Protein AF-A0A661AB98-F1 (afdb_monomer)

Solvent-accessible surface area (backbone atoms only — not comparable to full-atom values): 14930 Å² total; per-residue (Å²): 143,83,85,88,82,90,80,81,82,78,82,75,79,76,77,66,75,76,75,83,68,83,74,62,51,76,57,75,72,41,73,54,75,84,74,77,91,69,72,97,67,87,84,57,37,38,77,47,66,37,88,94,43,75,90,41,72,48,74,48,68,51,88,51,61,38,90,90,78,72,46,72,66,83,81,84,53,66,94,76,58,84,49,72,56,99,58,27,31,48,46,72,76,86,78,64,77,71,78,88,48,63,61,41,33,39,40,35,40,38,36,54,25,19,39,84,37,55,88,47,45,67,59,51,37,53,49,53,53,53,55,55,47,55,48,77,79,68,74,58,47,57,29,44,27,35,35,34,28,28,74,44,68,74,50,74,47,62,67,38,74,47,48,78,42,81,86,20,66,51,35,46,52,52,71,65,64,63,48,48,65,57,76,63,78,46,28,35,64,63,57,44,54,51,45,51,72,72,70,42,79,76,60,87,34,32,47,80,44,79,46,80,46,72,96,54,54,73,50,69,99,81,73,95,74,89,78,92,77,91,84,77,86,90,128

Radius of gyration: 26.7 Å; Cα contacts (8 Å, |Δi|>4): 339; chains: 1; bounding box: 56×56×102 Å

Nearest PDB structures (foldseek):
  2vc2-assembly1_B  TM=8.715E-01  e=2.034E-04  Homo sapiens
  1tye-assembly2_D  TM=8.783E-01  e=2.938E-04  Homo sapiens
  2vdm-assembly1_B  TM=8.723E-01  e=3.991E-04  Homo sapiens
  3fcu-assembly2_D  TM=8.690E-01  e=4.796E-04  Homo sapiens
  8xfg-assembly1_B  TM=8.709E-01  e=7.830E-04  Homo sapiens

Mean predicted aligned error: 11.2 Å

Foldseek 3Di:
DDDDDDDDDDPPPPPPPPPCPPDFDFFPQDFDDDDDPDDPDDWFFDWDADPVDRVDIDTGTDFDADPVPRDTDDDDDPVNDFDDDPRGTGTDDDDDAPPPHAAAAEEEEEEEQAQVCQVPLVVVLVVVLVVLQVVVVRPHNYWYKYWYFAQATADIDATDPQRNDCPGPNVLVSVQRHHYHHDDQAGASVRRVVCCVPPHPDDHRHHYYYHYDDPGHHDDPPDDDDDDDHPDDDD

Sequence (235 aa):
MKRLFILLPLFVFLFGCPSLVDEIPPDPGTYSPPHLTDPDLTLSGSIEGEESNPEIIHVVLNAIINPETGEPITDLTDDNLIVVEDSLVQGFVLKKVGEEATAKTDIVFIIDATGSMGEEIEKVKESVLAFAGSFSEEGLDVKLGAVTFGDSVREYIDFTDDFLDTAGEFYTFISGICAIGGGAWAENDLDPIYHAWKHFSWRDGAQRIFILITDAPVDQVDDDNYEYEHVCPFT

pLDDT: mean 80.66, std 19.08, range [28.84, 98.56]

Secondary structure (DSSP, 8-state):
----------------------PPPPP--PBPSSPPSS-S----EEEEEETTEEEEEEEEEPP-B-TTT-PBP----GGG--EEETTEEEP-----TTTS---EEEEEEEEE-SSGGGGTHHHHHHHHHHHHHHGGGTT-EEEEEEEEESSSEEEEEEEES--SSTTSHHHHHHHT------SSSSB--HHHHHHHHHHS-PPTTPEEEEEEE-SSPBPPTT-------------

Structure (mmCIF, N/CA/C/O backbone):
data_AF-A0A661AB98-F1
#
_entry.id   AF-A0A661AB98-F1
#
loop_
_atom_site.group_PDB
_atom_site.id
_atom_site.type_symbol
_atom_site.label_atom_id
_atom_site.label_alt_id
_atom_site.label_comp_id
_atom_site.label_asym_id
_atom_site.label_entity_id
_atom_site.label_seq_id
_atom_site.pdbx_PDB_ins_code
_atom_site.Cartn_x
_atom_site.Cartn_y
_atom_site.Cartn_z
_atom_site.occupancy
_atom_site.B_iso_or_equiv
_atom_site.auth_seq_id
_atom_site.auth_comp_id
_atom_site.auth_asym_id
_atom_site.auth_atom_id
_atom_site.pdbx_PDB_model_num
ATOM 1 N N . MET A 1 1 ? 6.084 31.517 76.645 1.00 41.25 1 MET A N 1
ATOM 2 C CA . MET A 1 1 ? 5.468 32.435 75.662 1.00 41.25 1 MET A CA 1
ATOM 3 C C . MET A 1 1 ? 5.779 31.918 74.264 1.00 41.25 1 MET A C 1
ATOM 5 O O . MET A 1 1 ? 6.920 32.019 73.840 1.00 41.25 1 MET A O 1
ATOM 9 N N . LYS A 1 2 ? 4.814 31.288 73.587 1.00 29.41 2 LYS A N 1
ATOM 10 C CA . LYS A 1 2 ? 4.946 30.842 72.191 1.00 29.41 2 LYS A CA 1
ATOM 11 C C . LYS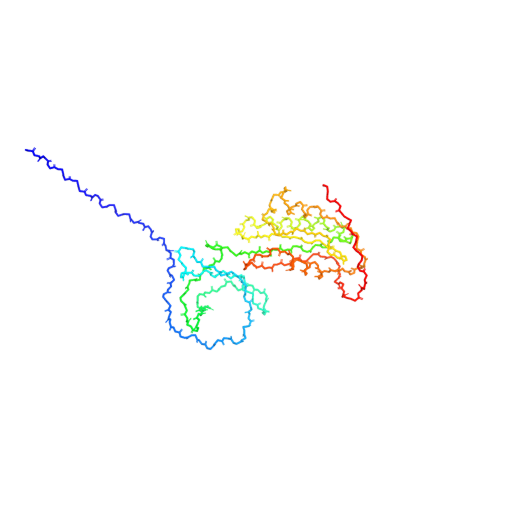 A 1 2 ? 3.886 31.585 71.382 1.00 29.41 2 LYS A C 1
ATOM 13 O O . LYS A 1 2 ? 2.721 31.574 71.770 1.00 29.41 2 LYS A O 1
ATOM 18 N N . ARG A 1 3 ? 4.318 32.321 70.356 1.00 34.50 3 ARG A N 1
ATOM 19 C CA . ARG A 1 3 ? 3.447 33.130 69.500 1.00 34.50 3 ARG A CA 1
ATOM 20 C C . ARG A 1 3 ? 2.888 32.272 68.367 1.00 34.50 3 ARG A C 1
ATOM 22 O O . ARG A 1 3 ? 3.604 31.488 67.757 1.00 34.50 3 ARG A O 1
ATOM 29 N N . LEU A 1 4 ? 1.591 32.457 68.182 1.00 28.84 4 LEU A N 1
ATOM 30 C CA . LEU A 1 4 ? 0.679 31.883 67.207 1.00 28.84 4 LEU A CA 1
ATOM 31 C C . LEU A 1 4 ? 1.035 32.340 65.781 1.00 28.84 4 LEU A C 1
ATOM 33 O O . LEU A 1 4 ? 1.258 33.531 65.571 1.00 28.84 4 LEU A O 1
ATOM 37 N N . PHE A 1 5 ? 1.029 31.416 64.819 1.00 30.16 5 PHE A N 1
ATOM 38 C CA . PHE A 1 5 ? 0.986 31.710 63.384 1.00 30.16 5 PHE A CA 1
ATOM 39 C C . PHE A 1 5 ? -0.250 31.018 62.807 1.00 30.16 5 PHE A C 1
ATOM 41 O O . PHE A 1 5 ? -0.356 29.795 62.858 1.00 30.16 5 PHE A O 1
ATOM 48 N N . ILE A 1 6 ? -1.196 31.813 62.310 1.00 35.56 6 ILE A N 1
ATOM 49 C CA . ILE A 1 6 ? -2.333 31.348 61.515 1.00 35.56 6 ILE A CA 1
ATOM 50 C C . ILE A 1 6 ? -1.992 31.682 60.067 1.00 35.56 6 ILE A C 1
ATOM 52 O O . ILE A 1 6 ? -1.810 32.851 59.731 1.00 35.56 6 ILE A O 1
ATOM 56 N N . LEU A 1 7 ? -1.892 30.653 59.231 1.00 31.83 7 LEU A N 1
ATOM 57 C CA . LEU A 1 7 ? -1.805 30.767 57.781 1.00 31.83 7 LEU A CA 1
ATOM 58 C C . LEU A 1 7 ? -3.036 30.060 57.215 1.00 31.83 7 LEU A C 1
ATOM 60 O O . LEU A 1 7 ? -3.203 28.852 57.361 1.00 31.83 7 LEU A O 1
ATOM 64 N N . LEU A 1 8 ? -3.935 30.870 56.666 1.00 31.95 8 LEU A N 1
ATOM 65 C CA . LEU A 1 8 ? -5.156 30.463 55.984 1.00 31.95 8 LEU A CA 1
ATOM 66 C C . LEU A 1 8 ? -4.758 29.791 54.656 1.00 31.95 8 LEU A C 1
ATOM 68 O O . LEU A 1 8 ? -4.031 30.428 53.889 1.00 31.95 8 LEU A O 1
ATOM 72 N N . PRO A 1 9 ? -5.183 28.554 54.343 1.00 39.53 9 PRO A N 1
ATOM 73 C CA . PRO A 1 9 ? -4.915 28.001 53.029 1.00 39.53 9 PRO A CA 1
ATOM 74 C C . PRO A 1 9 ? -5.818 28.704 52.014 1.00 39.53 9 PRO A C 1
ATOM 76 O O . PRO A 1 9 ? -7.046 28.662 52.090 1.00 39.53 9 PRO A O 1
ATOM 79 N N . LEU A 1 10 ? -5.160 29.391 51.085 1.00 36.84 10 LEU A N 1
ATOM 80 C CA . LEU A 1 10 ? -5.713 29.907 49.847 1.00 36.84 10 LEU A CA 1
ATOM 81 C C . LEU A 1 10 ? -6.287 28.716 49.064 1.00 36.84 10 LEU A C 1
ATOM 83 O O . LEU A 1 10 ? -5.540 27.851 48.610 1.00 36.84 10 LEU A O 1
ATOM 87 N N . PHE A 1 11 ? -7.612 28.646 48.953 1.00 39.25 11 PHE A N 1
ATOM 88 C CA . PHE A 1 11 ? -8.301 27.638 48.153 1.00 39.25 11 PHE A CA 1
ATOM 89 C C . PHE A 1 11 ? -8.087 27.988 46.675 1.00 39.25 11 PHE A C 1
ATOM 91 O O . PHE A 1 11 ? -8.826 28.776 46.088 1.00 39.25 11 PHE A O 1
ATOM 98 N N . VAL A 1 12 ? -7.013 27.464 46.088 1.00 41.31 12 VAL A N 1
ATOM 99 C CA . VAL A 1 12 ? -6.821 27.480 44.638 1.00 41.31 12 VAL A CA 1
ATOM 100 C C . VAL A 1 12 ? -7.769 26.425 44.078 1.00 41.31 12 VAL A C 1
ATOM 102 O O . VAL A 1 12 ? -7.467 25.236 44.100 1.00 41.31 12 VAL A O 1
ATOM 105 N N . PHE A 1 13 ? -8.942 26.853 43.608 1.00 40.94 13 PHE A N 1
ATOM 106 C CA . PHE A 1 13 ? -9.720 26.056 42.665 1.00 40.94 13 PHE A CA 1
ATOM 107 C C . PHE A 1 13 ? -8.909 25.987 41.368 1.00 40.94 13 PHE A C 1
ATOM 109 O O . PHE A 1 13 ? -9.007 26.860 40.508 1.00 40.94 13 PHE A O 1
ATOM 116 N N . LEU A 1 14 ? -8.067 24.961 41.252 1.00 39.59 14 LEU A N 1
ATOM 117 C CA . LEU A 1 14 ? -7.646 24.454 39.955 1.00 39.59 14 LEU A CA 1
ATOM 118 C C . LEU A 1 14 ? -8.914 23.902 39.299 1.00 39.59 14 LEU A C 1
ATOM 120 O O . LEU A 1 14 ? -9.268 22.743 39.492 1.00 39.59 14 LEU A O 1
ATOM 124 N N . PHE A 1 15 ? -9.627 24.750 38.558 1.00 42.66 15 PHE A N 1
ATOM 125 C CA . PHE A 1 15 ? -10.469 24.272 37.471 1.00 42.66 15 PHE A CA 1
ATOM 126 C C . PHE A 1 15 ? -9.514 23.686 36.433 1.00 42.66 15 PHE A C 1
ATOM 128 O O . PHE A 1 15 ? -9.096 24.361 35.494 1.00 42.66 15 PHE A O 1
ATOM 135 N N . GLY A 1 16 ? -9.104 22.437 36.661 1.00 38.38 16 GLY A N 1
ATOM 136 C CA . GLY A 1 16 ? -8.715 21.582 35.559 1.00 38.38 16 GLY A CA 1
ATOM 137 C C . GLY A 1 16 ? -9.901 21.582 34.612 1.00 38.38 16 GLY A C 1
ATOM 138 O O . GLY A 1 16 ? -11.016 21.257 35.019 1.00 38.38 16 GLY A O 1
ATOM 139 N N . CYS A 1 17 ? -9.681 22.044 33.386 1.00 40.69 17 CYS A N 1
ATOM 140 C CA . CYS A 1 17 ? -10.565 21.700 32.291 1.00 40.69 17 CYS A CA 1
ATOM 141 C C . CYS A 1 17 ? -10.677 20.169 32.341 1.00 40.69 17 CYS A C 1
ATOM 143 O O . CYS A 1 17 ? -9.623 19.527 32.282 1.00 40.69 17 CYS A O 1
ATOM 145 N N . PRO A 1 18 ? -11.859 19.564 32.552 1.00 40.44 18 PRO A N 1
ATOM 146 C CA . PRO A 1 18 ? -11.971 18.148 32.288 1.00 40.44 18 PRO A CA 1
ATOM 147 C C . PRO A 1 18 ? -11.670 18.025 30.798 1.00 40.44 18 PRO A C 1
ATOM 149 O O . PRO A 1 18 ? -12.424 18.520 29.962 1.00 40.44 18 PRO A O 1
ATOM 152 N N . SER A 1 19 ? -10.511 17.459 30.467 1.00 40.97 19 SER A N 1
ATOM 153 C CA . SER A 1 19 ? -10.362 16.801 29.182 1.00 40.97 19 SER A CA 1
ATOM 154 C C . SER A 1 19 ? -11.576 15.888 29.078 1.00 40.97 19 SER A C 1
ATOM 156 O O . SER A 1 19 ? -11.744 15.015 29.931 1.00 40.97 19 SER A O 1
ATOM 158 N N . LEU A 1 20 ? -12.470 16.181 28.134 1.00 41.97 20 LEU A N 1
ATOM 159 C CA . LEU A 1 20 ? -13.540 15.279 27.737 1.00 41.97 20 LEU A CA 1
ATOM 160 C C . LEU A 1 20 ? -12.841 14.044 27.174 1.00 41.97 20 LEU A C 1
ATOM 162 O O . LEU A 1 20 ? -12.549 13.968 25.990 1.00 41.97 20 LEU A O 1
ATOM 166 N N . VAL A 1 21 ? -12.444 13.140 28.062 1.00 54.44 21 VAL A N 1
ATOM 167 C CA . VAL A 1 21 ? -12.227 11.757 27.684 1.00 54.44 21 VAL A CA 1
ATOM 168 C C . VAL A 1 21 ? -13.644 11.251 27.500 1.00 54.44 21 VAL A C 1
ATOM 170 O O . VAL A 1 21 ? -14.398 11.233 28.474 1.00 54.44 21 VAL A O 1
ATOM 173 N N . ASP A 1 22 ? -14.042 10.975 26.261 1.00 68.50 22 ASP A N 1
ATOM 174 C CA . ASP A 1 22 ? -15.318 10.313 26.013 1.00 68.50 22 ASP A CA 1
ATOM 175 C C . ASP A 1 22 ? -15.304 8.994 26.789 1.00 68.50 22 ASP A C 1
ATOM 177 O O . ASP A 1 22 ? -14.569 8.065 26.453 1.00 68.50 22 ASP A O 1
ATOM 181 N N . GLU A 1 23 ? -16.043 8.950 27.899 1.00 82.88 23 GLU A N 1
ATOM 182 C CA . GLU A 1 23 ? -16.205 7.727 28.673 1.00 82.88 23 GLU A CA 1
ATOM 183 C C . GLU A 1 23 ? -17.019 6.743 27.838 1.00 82.88 23 GLU A C 1
ATOM 185 O O . GLU A 1 23 ? -18.114 7.064 27.368 1.00 82.88 23 GLU A O 1
ATOM 190 N N . ILE A 1 24 ? -16.486 5.532 27.674 1.00 88.06 24 ILE A N 1
ATOM 191 C CA . ILE A 1 24 ? -17.219 4.432 27.056 1.00 88.06 24 ILE A CA 1
ATOM 192 C C . ILE A 1 24 ? -18.477 4.177 27.902 1.00 88.06 24 ILE A C 1
ATOM 194 O O . ILE A 1 24 ? -18.361 3.997 29.120 1.00 88.06 24 ILE A O 1
ATOM 198 N N . PRO A 1 25 ? -19.684 4.198 27.304 1.00 90.06 25 PRO A N 1
ATOM 199 C CA . PRO A 1 25 ? -20.909 3.959 28.051 1.00 90.06 25 PRO A CA 1
ATOM 200 C C . PRO A 1 25 ? -20.912 2.537 28.631 1.00 90.06 25 PRO A C 1
ATOM 202 O O . PRO A 1 25 ? -20.303 1.640 28.054 1.00 90.06 25 PRO A O 1
ATOM 205 N N . PRO A 1 26 ? -21.615 2.294 29.751 1.00 89.44 26 PRO A N 1
ATOM 206 C CA . PRO A 1 26 ? -21.723 0.951 30.307 1.00 89.44 26 PRO A CA 1
ATOM 207 C C . PRO A 1 26 ? -22.413 0.004 29.321 1.00 89.44 26 PRO A C 1
ATOM 209 O O . PRO A 1 26 ? -23.343 0.411 28.616 1.00 89.44 26 PRO A O 1
ATOM 212 N N . ASP A 1 27 ? -22.013 -1.266 29.340 1.00 88.56 27 ASP A N 1
ATOM 213 C CA . ASP A 1 27 ? -22.585 -2.278 28.456 1.00 88.56 27 ASP A CA 1
ATOM 214 C C . ASP A 1 27 ? -24.102 -2.369 28.636 1.00 88.56 27 ASP A C 1
ATOM 216 O O . ASP A 1 27 ? -24.593 -2.547 29.760 1.00 88.56 27 ASP A O 1
ATOM 220 N N . PRO A 1 28 ? -24.881 -2.300 27.541 1.00 86.75 28 PRO A N 1
ATOM 221 C CA . PRO A 1 28 ? -26.328 -2.456 27.617 1.00 86.75 28 PRO A CA 1
ATOM 222 C C . PRO A 1 28 ? -26.753 -3.802 28.217 1.00 86.75 28 PRO A C 1
ATOM 224 O O . PRO A 1 28 ? -27.873 -3.921 28.721 1.00 86.75 28 PRO A O 1
ATOM 227 N N . GLY A 1 29 ? -25.900 -4.833 28.122 1.00 75.88 29 GLY A N 1
ATOM 228 C CA . GLY A 1 29 ? -26.163 -6.173 28.659 1.00 75.88 29 GLY A CA 1
ATOM 229 C C . GLY A 1 29 ? -27.363 -6.865 28.005 1.00 75.88 29 GLY A C 1
ATOM 230 O O . GLY A 1 29 ? -27.937 -7.803 28.563 1.00 75.88 29 GLY A O 1
ATOM 231 N N . THR A 1 30 ? -27.781 -6.378 26.835 1.00 83.81 30 THR A N 1
ATOM 232 C CA . THR A 1 30 ? -28.862 -6.967 26.045 1.00 83.81 30 THR A CA 1
ATOM 233 C C . THR A 1 30 ? -28.295 -8.015 25.101 1.00 83.81 30 THR A C 1
ATOM 235 O O . THR A 1 30 ? -27.168 -7.891 24.624 1.00 83.81 30 THR A O 1
ATOM 238 N N . TYR A 1 31 ? -29.074 -9.062 24.832 1.00 80.19 31 TYR A N 1
ATOM 239 C CA . TYR A 1 31 ? -28.704 -10.034 23.812 1.00 80.19 31 TYR A CA 1
ATOM 240 C C . TYR A 1 31 ? -28.856 -9.412 22.425 1.00 80.19 31 TYR A C 1
ATOM 242 O O . TYR A 1 31 ? -29.894 -8.815 22.124 1.00 80.19 31 TYR A O 1
ATOM 250 N N . SER A 1 32 ? -27.840 -9.588 21.585 1.00 76.44 32 SER A N 1
ATOM 251 C CA . SER A 1 32 ? -27.896 -9.181 20.182 1.00 76.44 32 SER A CA 1
ATOM 252 C C . SER A 1 32 ? -28.936 -10.016 19.409 1.00 76.44 32 SER A C 1
ATOM 254 O O . SER A 1 32 ? -29.179 -11.176 19.774 1.00 76.44 32 SER A O 1
ATOM 256 N N . PRO A 1 33 ? -29.579 -9.475 18.351 1.00 70.25 33 PRO A N 1
ATOM 257 C CA . PRO A 1 33 ? -30.323 -10.290 17.389 1.00 70.25 33 PRO A CA 1
ATOM 258 C C . PRO A 1 33 ? -29.484 -11.477 16.862 1.00 70.25 33 PRO A C 1
ATOM 260 O O . PRO A 1 33 ? -28.258 -11.468 16.981 1.00 70.25 33 PRO A O 1
ATOM 263 N N . PRO A 1 34 ? -30.126 -12.522 16.293 1.00 66.56 34 PRO A N 1
ATOM 264 C CA . PRO A 1 34 ? -29.426 -13.708 15.802 1.00 66.56 34 PRO A CA 1
ATOM 265 C C . PRO A 1 34 ? -28.227 -13.324 14.935 1.00 66.56 34 PRO A C 1
ATOM 267 O O . PRO A 1 34 ? -28.369 -12.506 14.028 1.00 66.56 34 PRO A O 1
ATOM 270 N N . HIS A 1 35 ? -27.070 -13.918 15.234 1.00 64.31 35 HIS A N 1
ATOM 271 C CA . HIS A 1 35 ? -25.815 -13.660 14.535 1.00 64.31 35 HIS A CA 1
ATOM 272 C C . HIS A 1 35 ? -26.026 -13.724 13.017 1.00 64.31 35 HIS A C 1
ATOM 274 O O . HIS A 1 35 ? -26.659 -14.664 12.521 1.00 64.31 35 HIS A O 1
ATOM 280 N N . LEU A 1 36 ? -25.484 -12.752 12.277 1.00 65.12 36 LEU A N 1
ATOM 281 C CA . LEU A 1 36 ? -25.411 -12.860 10.823 1.00 65.12 36 LEU A CA 1
ATOM 282 C C . LEU A 1 36 ? -24.608 -14.125 10.509 1.00 65.12 36 LEU A C 1
ATOM 284 O O . LEU A 1 36 ? -23.481 -14.287 10.978 1.00 65.12 36 LEU A O 1
ATOM 288 N N . THR A 1 37 ? -25.241 -15.070 9.817 1.00 66.81 37 THR A N 1
ATOM 289 C CA . THR A 1 37 ? -24.616 -16.361 9.478 1.00 66.81 37 THR A CA 1
ATOM 290 C C . THR A 1 37 ? -23.750 -16.267 8.231 1.00 66.81 37 THR A C 1
ATOM 292 O O . THR A 1 37 ? -22.916 -17.140 8.013 1.00 66.81 37 THR A O 1
ATOM 295 N N . ASP A 1 38 ? -23.921 -15.193 7.464 1.00 68.88 38 ASP A N 1
ATOM 296 C CA . ASP A 1 38 ? -23.142 -14.869 6.282 1.00 68.88 38 ASP A CA 1
ATOM 297 C C . ASP A 1 38 ? -22.946 -13.344 6.269 1.00 68.88 38 ASP A C 1
ATOM 299 O O . ASP A 1 38 ? -23.937 -12.616 6.154 1.00 68.88 38 ASP A O 1
ATOM 303 N N . PRO A 1 39 ? -21.738 -12.825 6.549 1.00 67.31 39 PRO A N 1
ATOM 304 C CA . PRO A 1 39 ? -21.496 -11.393 6.497 1.00 67.31 39 PRO A CA 1
ATOM 305 C C . PRO A 1 39 ? -21.470 -10.925 5.038 1.00 67.31 39 PRO A C 1
ATOM 307 O O . PRO A 1 39 ? -20.649 -11.387 4.251 1.00 67.31 39 PRO A O 1
ATOM 310 N N . ASP A 1 40 ? -22.309 -9.944 4.699 1.00 71.69 40 ASP A N 1
ATOM 311 C CA . ASP A 1 40 ? -22.336 -9.349 3.352 1.00 71.69 40 ASP A CA 1
ATOM 312 C C . ASP A 1 40 ? -21.035 -8.591 3.009 1.00 71.69 40 ASP A C 1
ATOM 314 O O . ASP A 1 40 ? -20.757 -8.311 1.842 1.00 71.69 40 ASP A O 1
ATOM 318 N N . LEU A 1 41 ? -20.221 -8.257 4.020 1.00 76.62 41 LEU A N 1
ATOM 319 C CA . LEU A 1 41 ? -18.960 -7.540 3.865 1.00 76.62 41 LEU A CA 1
ATOM 320 C C . LEU A 1 41 ? -17.899 -8.065 4.839 1.00 76.62 41 LEU A C 1
ATOM 322 O O . LEU A 1 41 ? -18.144 -8.199 6.037 1.00 76.62 41 LEU A O 1
ATOM 326 N N . THR A 1 42 ? -16.689 -8.309 4.331 1.00 75.69 42 THR A N 1
ATOM 327 C CA . THR A 1 42 ? -15.508 -8.559 5.169 1.00 75.69 42 THR A CA 1
ATOM 328 C C . THR A 1 42 ? -14.786 -7.240 5.413 1.00 75.69 42 THR A C 1
ATOM 330 O O . THR A 1 42 ? -14.328 -6.599 4.470 1.00 75.69 42 THR A O 1
ATOM 333 N N . LEU A 1 43 ? -14.685 -6.839 6.679 1.00 82.25 43 LEU A N 1
ATOM 334 C CA . LEU A 1 43 ? -13.950 -5.645 7.091 1.00 82.25 43 LEU A CA 1
ATOM 335 C C . LEU A 1 43 ? -12.475 -5.979 7.343 1.00 82.25 43 LEU A C 1
ATOM 337 O O . LEU A 1 43 ? -12.121 -7.119 7.642 1.00 82.25 43 LEU A O 1
ATOM 341 N N . SER A 1 44 ? -11.617 -4.968 7.241 1.00 81.06 44 SER A N 1
ATOM 342 C CA . SER A 1 44 ? -10.200 -5.065 7.600 1.00 81.06 44 SER A CA 1
ATOM 343 C C . SER A 1 44 ? -9.826 -3.936 8.551 1.00 81.06 44 SER A C 1
ATOM 345 O O . SER A 1 44 ? -10.471 -2.887 8.555 1.00 81.06 44 SER A O 1
ATOM 347 N N . GLY A 1 45 ? -8.810 -4.167 9.375 1.00 86.88 45 GLY A N 1
ATOM 348 C CA . GLY A 1 45 ? -8.413 -3.242 10.425 1.00 86.88 45 GLY A CA 1
ATOM 349 C C . GLY A 1 45 ? -7.563 -3.918 11.494 1.00 86.88 45 GLY A C 1
ATOM 350 O O . GLY A 1 45 ? -7.228 -5.099 11.366 1.00 86.88 45 GLY A O 1
ATOM 351 N N . SER A 1 46 ? -7.236 -3.187 12.555 1.00 86.50 46 SER A N 1
ATOM 352 C CA . SER A 1 46 ? -6.507 -3.696 13.718 1.00 86.50 46 SER A CA 1
ATOM 353 C C . SER A 1 46 ? -7.386 -3.743 14.965 1.00 86.50 46 SER A C 1
ATOM 355 O O . SER A 1 46 ? -8.346 -2.986 15.114 1.00 86.50 46 SER A O 1
ATOM 357 N N . ILE A 1 47 ? -7.032 -4.656 15.868 1.00 89.38 47 ILE A N 1
ATOM 358 C CA . ILE A 1 47 ? -7.613 -4.770 17.203 1.00 89.38 47 ILE A CA 1
ATOM 359 C C . ILE A 1 47 ? -6.449 -4.813 18.183 1.00 89.38 47 ILE A C 1
ATOM 361 O O . ILE A 1 47 ? -5.593 -5.694 18.084 1.00 89.38 47 ILE A O 1
ATOM 365 N N . GLU A 1 48 ? -6.404 -3.861 19.105 1.00 88.31 48 GLU A N 1
ATOM 366 C CA . GLU A 1 48 ? -5.312 -3.718 20.065 1.00 88.31 48 GLU A CA 1
ATOM 367 C C . GLU A 1 48 ? -5.892 -3.401 21.450 1.00 88.31 48 GLU A C 1
ATOM 369 O O . GLU A 1 48 ? -6.819 -2.607 21.584 1.00 88.31 48 GLU A O 1
ATOM 374 N N . GLY A 1 49 ? -5.381 -4.054 22.494 1.00 89.56 49 GLY A N 1
ATOM 375 C CA . GLY A 1 49 ? -5.750 -3.724 23.870 1.00 89.56 49 GLY A CA 1
ATOM 376 C C . GLY A 1 49 ? -5.016 -2.469 24.336 1.00 89.56 49 GLY A C 1
ATOM 377 O O . GLY A 1 49 ? -3.844 -2.280 24.018 1.00 89.56 49 GLY A O 1
ATOM 378 N N . GLU A 1 50 ? -5.684 -1.630 25.114 1.00 88.31 50 GLU A N 1
ATOM 379 C CA . GLU A 1 50 ? -5.074 -0.453 25.729 1.00 88.31 50 GLU A CA 1
ATOM 380 C C . GLU A 1 50 ? -4.077 -0.878 26.824 1.00 88.31 50 GLU A C 1
ATOM 382 O O . GLU A 1 50 ? -4.427 -1.578 27.777 1.00 88.31 50 GLU A O 1
ATOM 387 N N . GLU A 1 51 ? -2.818 -0.436 26.720 1.00 87.31 51 GLU A N 1
ATOM 388 C CA . GLU A 1 51 ? -1.760 -0.837 27.663 1.00 87.31 51 GLU A CA 1
ATOM 389 C C . GLU A 1 51 ? -2.064 -0.403 29.101 1.00 87.31 51 GLU A C 1
ATOM 391 O O . GLU A 1 51 ? -1.742 -1.104 30.065 1.00 87.31 51 GLU A O 1
ATOM 396 N N . SER A 1 52 ? -2.673 0.774 29.250 1.00 88.25 52 SER A N 1
ATOM 397 C CA . SER A 1 52 ? -2.989 1.358 30.553 1.00 88.25 52 SER A CA 1
ATOM 398 C C . SER A 1 52 ? -4.230 0.742 31.209 1.00 88.25 52 SER A C 1
ATOM 400 O O . SER A 1 52 ? -4.353 0.781 32.438 1.00 88.25 52 SER A O 1
ATOM 402 N N . ASN A 1 53 ? -5.121 0.146 30.414 1.00 87.62 53 ASN A N 1
ATOM 403 C CA . ASN A 1 53 ? -6.319 -0.540 30.874 1.00 87.62 53 ASN A CA 1
ATOM 404 C C . ASN A 1 53 ? -6.709 -1.672 29.900 1.00 87.62 53 ASN A C 1
ATOM 406 O O . ASN A 1 53 ? -7.382 -1.402 28.909 1.00 87.62 53 ASN A O 1
ATOM 410 N N . PRO A 1 54 ? -6.388 -2.941 30.202 1.00 86.62 54 PRO A N 1
ATOM 411 C CA . PRO A 1 54 ? -6.642 -4.059 29.293 1.00 86.62 54 PRO A CA 1
ATOM 412 C C . PRO A 1 54 ? -8.131 -4.387 29.094 1.00 86.62 54 PRO A C 1
ATOM 414 O O . PRO A 1 54 ? -8.450 -5.225 28.257 1.00 86.62 54 PRO A O 1
ATOM 417 N N . GLU A 1 55 ? -9.038 -3.767 29.859 1.00 86.88 55 GLU A N 1
ATOM 418 C CA . GLU A 1 55 ? -10.487 -3.853 29.622 1.00 86.88 55 GLU A CA 1
ATOM 419 C C . GLU A 1 55 ? -10.935 -2.975 28.441 1.00 86.88 55 GLU A C 1
ATOM 421 O O . GLU A 1 55 ? -12.044 -3.139 27.943 1.00 86.88 55 GLU A O 1
ATOM 426 N N . ILE A 1 56 ? -10.087 -2.049 27.979 1.00 88.25 56 ILE A N 1
ATOM 427 C CA . ILE A 1 56 ? -10.356 -1.211 26.811 1.00 88.25 56 ILE A CA 1
ATOM 428 C C . ILE A 1 56 ? -9.701 -1.846 25.586 1.00 88.25 56 ILE A C 1
ATOM 430 O O . ILE A 1 56 ? -8.501 -2.127 25.567 1.00 88.25 56 ILE A O 1
ATOM 434 N N . ILE A 1 57 ? -10.508 -2.034 24.545 1.00 91.19 57 ILE A N 1
ATOM 435 C CA . ILE A 1 57 ? -10.080 -2.556 23.251 1.00 91.19 57 ILE A CA 1
ATOM 436 C C . ILE A 1 57 ? -10.257 -1.456 22.209 1.00 91.19 57 ILE A C 1
ATOM 438 O O . ILE A 1 57 ? -11.353 -0.925 22.029 1.00 91.19 57 ILE A O 1
ATOM 442 N N . HIS A 1 58 ? -9.181 -1.151 21.495 1.00 89.06 58 HIS A N 1
ATOM 443 C CA . HIS A 1 58 ? -9.193 -0.281 20.329 1.00 89.06 58 HIS A CA 1
ATOM 444 C C . HIS A 1 58 ? -9.429 -1.113 19.081 1.00 89.06 58 HIS A C 1
ATOM 446 O O . HIS A 1 58 ? -8.694 -2.062 18.806 1.00 89.06 58 HIS A O 1
ATOM 452 N N . VAL A 1 59 ? -10.447 -0.736 18.312 1.00 90.00 59 VAL A N 1
ATOM 453 C CA . VAL A 1 59 ? -10.734 -1.319 17.001 1.00 90.00 59 VAL A CA 1
ATOM 454 C C . VAL A 1 59 ? -10.591 -0.214 15.965 1.00 90.00 59 VAL A C 1
ATOM 456 O O . VAL A 1 59 ? -11.391 0.720 15.935 1.00 90.00 59 VAL A O 1
ATOM 459 N N . VAL A 1 60 ? -9.573 -0.315 15.114 1.00 88.50 60 VAL A N 1
ATOM 460 C CA . VAL A 1 60 ? -9.359 0.621 14.004 1.00 88.50 60 VAL A CA 1
ATOM 461 C C . VAL A 1 60 ? -9.763 -0.083 12.725 1.00 88.50 60 VAL A C 1
ATOM 463 O O . VAL A 1 60 ? -9.130 -1.057 12.332 1.00 88.50 60 VAL A O 1
ATOM 466 N N . LEU A 1 61 ? -10.820 0.398 12.078 1.00 87.50 61 LEU A N 1
ATOM 467 C CA . LEU A 1 61 ? -11.291 -0.143 10.807 1.00 87.50 61 LEU A CA 1
ATOM 468 C C . LEU A 1 61 ? -10.729 0.671 9.639 1.00 87.50 61 LEU A C 1
ATOM 470 O O . LEU A 1 61 ? -10.676 1.901 9.691 1.00 87.50 61 LEU A O 1
ATOM 474 N N . ASN A 1 62 ? -10.360 -0.027 8.568 1.00 85.75 62 ASN A N 1
ATOM 475 C CA . ASN A 1 62 ? -10.080 0.593 7.278 1.00 85.75 62 ASN A CA 1
ATOM 476 C C . ASN A 1 62 ? -11.382 1.099 6.637 1.00 85.75 62 ASN A C 1
ATOM 478 O O . ASN A 1 62 ? -12.485 0.802 7.105 1.00 85.75 62 ASN A O 1
ATOM 482 N N . ALA A 1 63 ? -11.258 1.859 5.546 1.00 83.00 63 ALA A N 1
ATOM 483 C CA . ALA A 1 63 ? -12.410 2.423 4.850 1.00 83.00 63 ALA A CA 1
ATOM 484 C C . ALA A 1 63 ? -13.440 1.342 4.470 1.00 83.00 63 ALA A C 1
ATOM 486 O O . ALA A 1 63 ? -13.107 0.327 3.854 1.00 83.00 63 ALA A O 1
ATOM 487 N N . ILE A 1 64 ? -14.705 1.587 4.816 1.00 86.38 64 ILE A N 1
ATOM 488 C CA . ILE A 1 64 ? -15.819 0.712 4.451 1.00 86.38 64 ILE A CA 1
ATOM 489 C C . ILE A 1 64 ? -16.304 1.130 3.067 1.00 86.38 64 ILE A C 1
ATOM 491 O O . ILE A 1 64 ? -16.799 2.242 2.887 1.00 86.38 64 ILE A O 1
ATOM 495 N N . ILE A 1 65 ? -16.143 0.244 2.086 1.00 85.81 65 ILE A N 1
ATOM 496 C CA . ILE A 1 65 ? -16.532 0.497 0.698 1.00 85.81 65 ILE A CA 1
ATOM 497 C C . ILE A 1 65 ? -17.902 -0.116 0.441 1.00 85.81 65 ILE A C 1
ATOM 499 O O . ILE A 1 65 ? -18.132 -1.290 0.739 1.00 85.81 65 ILE A O 1
ATOM 503 N N . ASN A 1 66 ? -18.812 0.670 -0.130 1.00 86.31 66 ASN A N 1
ATOM 504 C CA . ASN A 1 66 ? -20.100 0.157 -0.568 1.00 86.31 66 ASN A CA 1
ATOM 505 C C . ASN A 1 66 ? -19.887 -0.771 -1.785 1.00 86.31 66 ASN A C 1
ATOM 507 O O . ASN A 1 66 ? -19.397 -0.306 -2.816 1.00 86.31 66 ASN A O 1
ATOM 511 N N . PRO A 1 67 ? -20.265 -2.060 -1.709 1.00 82.31 67 PRO A N 1
ATOM 512 C CA . PRO A 1 67 ? -20.003 -3.019 -2.782 1.00 82.31 67 PRO A CA 1
ATOM 513 C C . PRO A 1 67 ? -20.820 -2.759 -4.058 1.00 82.31 67 PRO A C 1
ATOM 515 O O . PRO A 1 67 ? -20.449 -3.245 -5.123 1.00 82.31 67 PRO A O 1
ATOM 518 N N . GLU A 1 68 ? -21.918 -2.002 -3.979 1.00 87.12 68 GLU A N 1
ATOM 519 C CA . GLU A 1 68 ? -22.747 -1.658 -5.139 1.00 87.12 68 GLU A CA 1
ATOM 520 C C . GLU A 1 68 ? -22.209 -0.443 -5.901 1.00 87.12 68 GLU A C 1
ATOM 522 O O . GLU A 1 68 ? -22.289 -0.403 -7.129 1.00 87.12 68 GLU A O 1
ATOM 527 N N . THR A 1 69 ? -21.683 0.558 -5.187 1.00 89.88 69 THR A N 1
ATOM 528 C CA . THR A 1 69 ? -21.240 1.827 -5.792 1.00 89.88 69 THR A CA 1
ATOM 529 C C . THR A 1 69 ? -19.727 1.939 -5.944 1.00 89.88 69 THR A C 1
ATOM 531 O O . THR A 1 69 ? -19.271 2.713 -6.780 1.00 89.88 69 THR A O 1
ATOM 534 N N . GLY A 1 70 ? -18.949 1.199 -5.150 1.00 86.19 70 GLY A N 1
ATOM 535 C CA . GLY A 1 70 ? -17.494 1.347 -5.048 1.00 86.19 70 GLY A CA 1
ATOM 536 C C . GLY A 1 70 ? -17.044 2.587 -4.268 1.00 86.19 70 GLY A C 1
ATOM 537 O O . GLY A 1 70 ? -15.847 2.831 -4.155 1.00 86.19 70 GLY A O 1
ATOM 538 N N . GLU A 1 71 ? -17.981 3.362 -3.717 1.00 89.56 71 GLU A N 1
ATOM 539 C CA . GLU A 1 71 ? -17.688 4.592 -2.979 1.00 89.56 71 GLU A CA 1
ATOM 540 C C . GLU A 1 71 ? -17.491 4.312 -1.479 1.00 89.56 71 GLU A C 1
ATOM 542 O O . GLU A 1 71 ? -18.157 3.426 -0.922 1.00 89.56 71 GLU A O 1
ATOM 547 N N . PRO A 1 72 ? -16.615 5.069 -0.794 1.00 87.69 72 PRO A N 1
ATOM 548 C CA . PRO A 1 72 ? -16.454 4.956 0.647 1.00 87.69 72 PRO A CA 1
ATOM 549 C C . PRO A 1 72 ? -17.698 5.465 1.386 1.00 87.69 72 PRO A C 1
ATOM 551 O O . PRO A 1 72 ? -18.258 6.515 1.061 1.00 87.69 72 PRO A O 1
ATOM 554 N N . ILE A 1 73 ? -18.099 4.751 2.437 1.00 88.44 73 ILE A N 1
ATOM 555 C CA . ILE A 1 73 ? -19.115 5.214 3.387 1.00 88.44 73 ILE A CA 1
ATOM 556 C C . ILE A 1 73 ? -18.423 6.139 4.393 1.00 88.44 73 ILE A C 1
ATOM 558 O O . ILE A 1 73 ? -17.470 5.736 5.059 1.00 88.44 73 ILE A O 1
ATOM 562 N N . THR A 1 74 ? -18.872 7.393 4.486 1.00 87.25 74 THR A N 1
ATOM 563 C CA . THR A 1 74 ? -18.148 8.458 5.217 1.00 87.25 74 THR A CA 1
ATOM 564 C C . THR A 1 74 ? -18.947 9.105 6.345 1.00 87.25 74 THR A C 1
ATOM 566 O O . THR A 1 74 ? -18.399 9.908 7.099 1.00 87.25 74 THR A O 1
ATOM 569 N N . ASP A 1 75 ? -20.221 8.752 6.480 1.00 87.00 75 ASP A N 1
ATOM 570 C CA . ASP A 1 75 ? -21.205 9.375 7.364 1.00 87.00 75 ASP A CA 1
ATOM 571 C C . ASP A 1 75 ? -21.740 8.418 8.440 1.00 87.00 75 ASP A C 1
ATOM 573 O O . ASP A 1 75 ? -22.834 8.618 8.961 1.00 87.00 75 ASP A O 1
ATOM 577 N N . LEU A 1 76 ? -20.960 7.389 8.791 1.00 87.31 76 LEU A N 1
ATOM 578 C CA . LEU A 1 76 ? -21.319 6.449 9.850 1.00 87.31 76 LEU A CA 1
ATOM 579 C C . LEU A 1 76 ? -21.377 7.136 11.216 1.00 87.31 76 LEU A C 1
ATOM 581 O O . LEU A 1 76 ? -20.450 7.846 11.615 1.00 87.31 76 LEU A O 1
ATOM 585 N N . THR A 1 77 ? -22.448 6.852 11.948 1.00 89.12 77 THR A N 1
ATOM 586 C CA . THR A 1 77 ? -22.638 7.231 13.348 1.00 89.12 77 THR A CA 1
ATOM 587 C C . THR A 1 77 ? -22.751 5.988 14.234 1.00 89.12 77 THR A C 1
ATOM 589 O O . THR A 1 77 ? -22.808 4.853 13.753 1.00 89.12 77 THR A O 1
ATOM 592 N N . ASP A 1 78 ? -22.782 6.193 15.548 1.00 87.00 78 ASP A N 1
ATOM 593 C CA . ASP A 1 78 ? -23.033 5.148 16.546 1.00 87.00 78 ASP A CA 1
ATOM 594 C C . ASP A 1 78 ? -24.353 4.393 16.304 1.00 87.00 78 ASP A C 1
ATOM 596 O O . ASP A 1 78 ? -24.384 3.173 16.425 1.00 87.00 78 ASP A O 1
ATOM 600 N N . ASP A 1 79 ? -25.404 5.073 15.839 1.00 88.50 79 ASP A N 1
ATOM 601 C CA . ASP A 1 79 ? -26.676 4.445 15.435 1.00 88.50 79 ASP A CA 1
ATOM 602 C C . ASP A 1 79 ? -26.540 3.406 14.298 1.00 88.50 79 ASP A C 1
ATOM 604 O O . ASP A 1 79 ? -27.444 2.590 14.084 1.00 88.50 79 ASP A O 1
ATOM 608 N N . ASN A 1 80 ? -25.443 3.429 13.534 1.00 89.44 80 ASN A N 1
ATOM 609 C CA . ASN A 1 80 ? -25.198 2.479 12.446 1.00 89.44 80 ASN A CA 1
ATOM 610 C C . ASN A 1 80 ? -24.431 1.228 12.887 1.00 89.44 80 ASN A C 1
ATOM 612 O O . ASN A 1 80 ? -24.297 0.295 12.093 1.00 89.44 80 ASN A O 1
ATOM 616 N N . LEU A 1 81 ? -23.909 1.204 14.114 1.00 88.19 81 LEU A N 1
ATOM 617 C CA . LEU A 1 81 ? -22.970 0.190 14.576 1.00 88.19 81 LEU A CA 1
ATOM 618 C C . LEU A 1 81 ? -23.461 -0.457 15.870 1.00 88.19 81 LEU A C 1
ATOM 620 O O . LEU A 1 81 ? -24.021 0.181 16.754 1.00 88.19 81 LEU A O 1
ATOM 624 N N . ILE A 1 82 ? -23.206 -1.756 15.993 1.00 88.06 82 ILE A N 1
ATOM 625 C CA . ILE A 1 82 ? -23.331 -2.484 17.253 1.00 88.06 82 ILE A CA 1
ATOM 626 C C . ILE A 1 82 ? -22.052 -3.284 17.468 1.00 88.06 82 ILE A C 1
ATOM 628 O O . ILE A 1 82 ? -21.542 -3.910 16.538 1.00 88.06 82 ILE A O 1
ATOM 632 N N . VAL A 1 83 ? -21.547 -3.281 18.697 1.00 88.88 83 VAL A N 1
ATOM 633 C CA . VAL A 1 83 ? -20.432 -4.138 19.109 1.00 88.88 83 VAL A CA 1
ATOM 634 C C . VAL A 1 83 ? -21.004 -5.267 19.950 1.00 88.88 83 VAL A C 1
ATOM 636 O O . VAL A 1 83 ? -21.807 -5.033 20.853 1.00 88.88 83 VAL A O 1
ATOM 639 N N . VAL A 1 84 ? -20.641 -6.504 19.614 1.00 87.75 84 VAL A N 1
ATOM 640 C CA . VAL A 1 84 ? -21.181 -7.702 20.257 1.00 87.75 84 VAL A CA 1
ATOM 641 C C . VAL A 1 84 ? -20.037 -8.635 20.619 1.00 87.75 84 VAL A C 1
ATOM 643 O O . VAL A 1 84 ? -19.264 -9.033 19.752 1.00 87.75 84 VAL A O 1
ATOM 646 N N . GLU A 1 85 ? -19.982 -9.031 21.884 1.00 86.88 85 GLU A N 1
ATOM 647 C CA . GLU A 1 85 ? -19.068 -10.048 22.408 1.00 86.88 85 GLU A CA 1
ATOM 648 C C . GLU A 1 85 ? -19.905 -11.114 23.119 1.00 86.88 85 GLU A C 1
ATOM 650 O O . GLU A 1 85 ? -20.818 -10.781 23.872 1.00 86.88 85 GLU A O 1
ATOM 655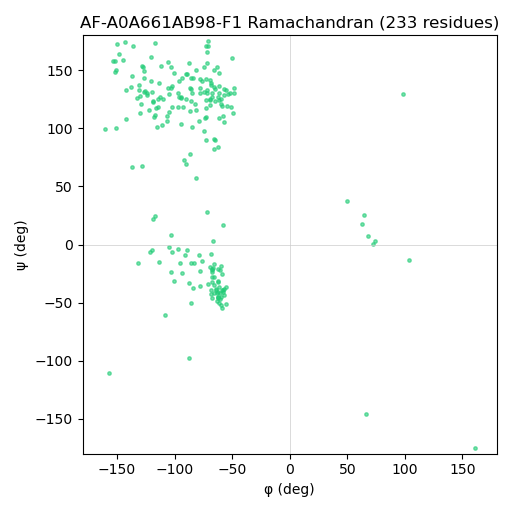 N N . ASP A 1 86 ? -19.662 -12.397 22.837 1.00 86.75 86 ASP A N 1
ATOM 656 C CA . ASP A 1 86 ? -20.391 -13.518 23.450 1.00 86.75 86 ASP A CA 1
ATOM 657 C C . ASP A 1 86 ? -21.930 -13.381 23.404 1.00 86.75 86 ASP A C 1
ATOM 659 O O . ASP A 1 86 ? -22.659 -13.797 24.304 1.00 86.75 86 ASP A O 1
ATOM 663 N N . SER A 1 87 ? -22.453 -12.838 22.297 1.00 85.75 87 SER A N 1
ATOM 664 C CA . SER A 1 87 ? -23.882 -12.527 22.076 1.00 85.75 87 SER A CA 1
ATOM 665 C C . SER A 1 87 ? -24.462 -11.391 22.932 1.00 85.75 87 SER A C 1
ATOM 667 O O . SER A 1 87 ? -25.672 -11.154 22.873 1.00 85.75 87 SER A O 1
ATOM 669 N N . LEU A 1 88 ? -23.635 -10.674 23.690 1.00 88.94 88 LEU A N 1
ATOM 670 C CA . LEU A 1 88 ? -24.009 -9.505 24.481 1.00 88.94 88 LEU A CA 1
ATOM 671 C C . LEU A 1 88 ? -23.557 -8.222 23.783 1.00 88.94 88 LEU A C 1
ATOM 673 O O . LEU A 1 88 ? -22.432 -8.132 23.293 1.00 88.94 88 LEU A O 1
ATOM 677 N N . VAL A 1 89 ? -24.449 -7.233 23.732 1.00 91.44 89 VAL A N 1
ATOM 678 C CA . VAL A 1 89 ? -24.133 -5.898 23.212 1.00 91.44 89 VAL A CA 1
ATOM 679 C C . VAL A 1 89 ? -23.231 -5.166 24.205 1.00 91.44 89 VAL A C 1
ATOM 681 O O . VAL A 1 89 ? -23.572 -5.087 25.389 1.00 91.44 89 VAL A O 1
ATOM 684 N N . GLN A 1 90 ? -22.135 -4.610 23.691 1.00 91.56 90 GLN A N 1
ATOM 685 C CA . GLN A 1 90 ? -21.120 -3.867 24.436 1.00 91.56 90 GLN A CA 1
ATOM 686 C C . GLN A 1 90 ? -21.272 -2.356 24.227 1.00 91.56 90 GLN A C 1
ATOM 688 O O . GLN A 1 90 ? -21.782 -1.906 23.192 1.00 91.56 90 GLN A O 1
ATOM 693 N N . GLY A 1 91 ? -20.839 -1.571 25.211 1.00 91.38 91 GLY A N 1
ATOM 694 C CA . GLY A 1 91 ? -20.681 -0.129 25.061 1.00 91.38 91 GLY A CA 1
ATOM 695 C C . GLY A 1 91 ? -19.473 0.202 24.185 1.00 91.38 91 GLY A C 1
ATOM 696 O O . GLY A 1 91 ? -18.445 -0.467 24.247 1.00 91.38 91 GLY A O 1
ATOM 697 N N . PHE A 1 92 ? -19.577 1.237 23.352 1.00 92.88 92 PHE A N 1
ATOM 698 C CA . PHE A 1 92 ? -18.458 1.704 22.534 1.00 92.88 92 PHE A CA 1
ATOM 699 C C . PHE A 1 92 ? -18.535 3.213 22.304 1.00 92.88 92 PHE A C 1
ATOM 701 O O . PHE A 1 92 ? -19.580 3.835 22.498 1.00 92.88 92 PHE A O 1
ATOM 708 N N . VAL A 1 93 ? -17.414 3.788 21.876 1.00 90.94 93 VAL A N 1
ATOM 709 C CA . VAL A 1 93 ? -17.328 5.159 21.365 1.00 90.94 93 VAL A CA 1
ATOM 710 C C . VAL A 1 93 ? -16.821 5.074 19.934 1.00 90.94 93 VAL A C 1
ATOM 712 O O . VAL A 1 93 ? -15.837 4.386 19.665 1.00 90.94 93 VAL A O 1
ATOM 715 N N . LEU A 1 94 ? -17.492 5.764 19.013 1.00 89.25 94 LEU A N 1
ATOM 716 C CA . LEU A 1 94 ? -17.051 5.875 17.628 1.00 89.25 94 LEU A CA 1
ATOM 717 C C . LEU A 1 94 ? -16.237 7.156 17.450 1.00 89.25 94 LEU A C 1
ATOM 719 O O . LEU A 1 94 ? -16.725 8.245 17.745 1.00 89.25 94 LEU A O 1
ATOM 723 N N . LYS A 1 95 ? -15.019 7.026 16.922 1.00 86.19 95 LYS A N 1
ATOM 724 C CA . LYS A 1 95 ? -14.152 8.159 16.577 1.00 86.19 95 LYS A CA 1
ATOM 725 C C . LYS A 1 95 ? -13.690 8.057 15.135 1.00 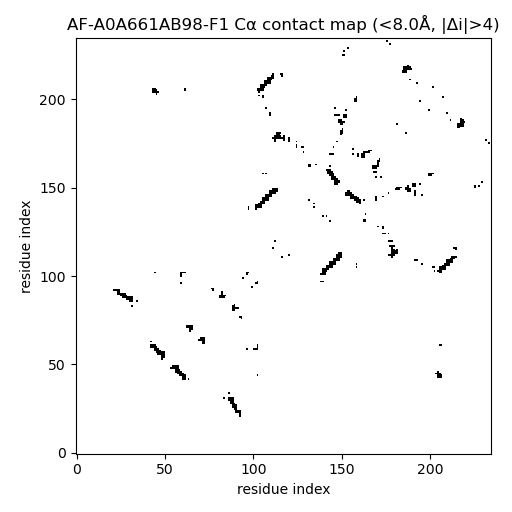86.19 95 LYS A C 1
ATOM 727 O O . LYS A 1 95 ? -13.522 6.960 14.599 1.00 86.19 95 LYS A O 1
ATOM 732 N N . LYS A 1 96 ? -13.469 9.209 14.503 1.00 82.06 96 LYS A N 1
ATOM 733 C CA . LYS A 1 96 ? -12.932 9.255 13.145 1.00 82.06 96 LYS A CA 1
ATOM 734 C C . LYS A 1 96 ? -11.422 9.013 13.177 1.00 82.06 96 LYS A C 1
ATOM 736 O O . LYS A 1 96 ? -10.698 9.616 13.969 1.00 82.06 96 LYS A O 1
ATOM 741 N N . VAL A 1 97 ? -10.942 8.157 12.275 1.00 79.31 97 VAL A N 1
ATOM 742 C CA . VAL A 1 97 ? -9.502 7.958 12.049 1.00 79.31 97 VAL A CA 1
ATOM 743 C C . VAL A 1 97 ? -8.851 9.302 11.688 1.00 79.31 97 VAL A C 1
ATOM 745 O O . VAL A 1 97 ? -9.384 10.055 10.872 1.00 79.31 97 VAL A O 1
ATOM 748 N N . GLY A 1 98 ? -7.709 9.598 12.309 1.00 72.31 98 GLY A N 1
ATOM 749 C CA . GLY A 1 98 ? -6.966 10.854 12.177 1.00 72.31 98 GLY A CA 1
ATOM 750 C C . GLY A 1 98 ? -7.115 11.821 13.360 1.00 72.31 98 GLY A C 1
ATOM 751 O O . GLY A 1 98 ? -6.329 12.759 13.456 1.00 72.31 98 GLY A O 1
ATOM 752 N N . GLU A 1 99 ? -8.071 11.606 14.274 1.00 71.44 99 GLU A N 1
ATOM 753 C CA . GLU A 1 99 ? -8.189 12.419 15.500 1.00 71.44 99 GLU A CA 1
ATOM 7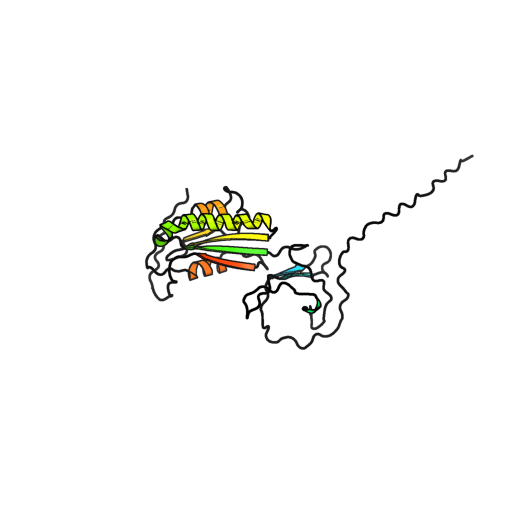54 C C . GLU A 1 99 ? -7.294 11.892 16.630 1.00 71.44 99 GLU A C 1
ATOM 756 O O . GLU A 1 99 ? -6.514 12.645 17.210 1.00 71.44 99 GLU A O 1
ATOM 761 N N . GLU A 1 100 ? -7.382 10.591 16.920 1.00 69.62 100 GLU A N 1
ATOM 762 C CA . GLU A 1 100 ? -6.632 9.940 18.010 1.00 69.62 100 GLU A CA 1
ATOM 763 C C . GLU A 1 100 ? -5.917 8.650 17.583 1.00 69.62 100 GLU A C 1
ATOM 765 O O . GLU A 1 100 ? -5.019 8.186 18.280 1.00 69.62 100 GLU A O 1
ATOM 770 N N . ALA A 1 101 ? -6.287 8.083 16.432 1.00 73.50 101 ALA A N 1
ATOM 771 C CA . ALA A 1 101 ? -5.709 6.858 15.894 1.00 73.50 101 ALA A CA 1
ATOM 772 C C . ALA A 1 101 ? -5.467 6.994 14.389 1.00 73.50 101 ALA A C 1
ATOM 774 O O . ALA A 1 101 ? -6.261 7.616 13.679 1.00 73.50 101 ALA A O 1
ATOM 775 N N . THR A 1 102 ? -4.389 6.387 13.900 1.00 78.75 102 THR A N 1
ATOM 776 C CA . THR A 1 102 ? -4.038 6.319 12.479 1.00 78.75 102 THR A CA 1
ATOM 777 C C . THR A 1 102 ? -4.309 4.918 11.938 1.00 78.75 102 THR A C 1
ATOM 779 O O . THR A 1 102 ? -3.966 3.916 12.564 1.00 78.75 102 THR A O 1
ATOM 782 N N . ALA A 1 103 ? -4.931 4.831 10.761 1.00 82.12 103 ALA A N 1
ATOM 783 C CA . ALA A 1 103 ? -5.054 3.563 10.050 1.00 82.12 103 ALA A CA 1
ATOM 784 C C . ALA A 1 103 ? -3.726 3.238 9.354 1.00 82.12 103 ALA A C 1
ATOM 786 O O . ALA A 1 103 ? -3.158 4.081 8.653 1.00 82.12 103 ALA A O 1
ATOM 787 N N . LYS A 1 104 ? -3.241 2.007 9.547 1.00 88.19 104 LYS A N 1
ATOM 788 C CA . LYS A 1 104 ? -2.031 1.498 8.893 1.00 88.19 104 LYS A CA 1
ATOM 789 C C . LYS A 1 104 ? -2.353 1.192 7.430 1.00 88.19 104 LYS A C 1
ATOM 791 O O . LYS A 1 104 ? -3.336 0.510 7.150 1.00 88.19 104 LYS A O 1
ATOM 796 N N . THR A 1 105 ? -1.525 1.652 6.500 1.00 90.75 105 THR A N 1
ATOM 797 C CA . THR A 1 105 ? -1.666 1.343 5.069 1.00 90.75 105 THR A CA 1
ATOM 798 C C . THR A 1 105 ? -0.339 0.864 4.500 1.00 90.75 105 THR A C 1
ATOM 800 O O . THR A 1 105 ? 0.684 1.529 4.643 1.00 90.75 105 THR A O 1
ATOM 803 N N . ASP A 1 106 ? -0.362 -0.286 3.842 1.00 95.19 106 ASP A N 1
ATOM 804 C CA . ASP A 1 106 ? 0.791 -0.875 3.172 1.00 95.19 106 ASP A CA 1
ATOM 805 C C . ASP A 1 106 ? 0.514 -0.890 1.667 1.00 95.19 106 ASP A C 1
ATOM 807 O O . ASP A 1 106 ? -0.458 -1.500 1.206 1.00 95.19 106 ASP A O 1
ATOM 811 N N . ILE A 1 107 ? 1.350 -0.189 0.901 1.00 96.88 107 ILE A N 1
ATOM 812 C CA . ILE A 1 107 ? 1.181 -0.030 -0.546 1.00 96.88 107 ILE A CA 1
ATOM 813 C C . ILE A 1 107 ? 2.387 -0.631 -1.251 1.00 96.88 107 ILE A C 1
ATOM 815 O O . ILE A 1 107 ? 3.522 -0.223 -1.006 1.00 96.88 107 ILE A O 1
ATOM 819 N N . VAL A 1 108 ? 2.140 -1.580 -2.151 1.00 98.50 108 VAL A N 1
ATOM 820 C CA . VAL A 1 108 ? 3.168 -2.122 -3.038 1.00 98.50 108 VAL A CA 1
ATOM 821 C C . VAL A 1 108 ? 2.929 -1.676 -4.476 1.00 98.50 108 VAL A C 1
ATOM 823 O O . VAL A 1 108 ? 1.852 -1.890 -5.039 1.00 98.50 108 VAL A O 1
ATOM 826 N N . PHE A 1 109 ? 3.947 -1.067 -5.078 1.00 98.56 109 PHE A N 1
ATOM 827 C CA . PHE A 1 109 ? 3.966 -0.772 -6.507 1.00 98.56 109 PHE A CA 1
ATOM 828 C C . PHE A 1 109 ? 4.485 -1.981 -7.275 1.00 98.56 109 PHE A C 1
ATOM 830 O O . PHE A 1 109 ? 5.588 -2.453 -7.019 1.00 98.56 109 PHE A O 1
ATOM 837 N N . ILE A 1 110 ? 3.698 -2.473 -8.220 1.00 98.25 110 ILE A N 1
ATOM 838 C CA . ILE A 1 110 ? 4.067 -3.555 -9.126 1.00 98.25 110 ILE A CA 1
ATOM 839 C C . ILE A 1 110 ? 4.316 -2.917 -10.491 1.00 98.25 110 ILE A C 1
ATOM 841 O O . ILE A 1 110 ? 3.376 -2.452 -11.133 1.00 98.25 110 ILE A O 1
ATOM 845 N N . ILE A 1 111 ? 5.583 -2.810 -10.882 1.00 98.00 111 ILE A N 1
ATOM 846 C CA . ILE A 1 111 ? 6.018 -1.964 -11.996 1.00 98.00 111 ILE A CA 1
ATOM 847 C C . ILE A 1 111 ? 6.594 -2.834 -13.108 1.00 98.00 111 ILE A C 1
ATOM 849 O O . ILE A 1 111 ? 7.615 -3.501 -12.930 1.00 98.00 111 ILE A O 1
ATOM 853 N N . ASP A 1 112 ? 5.950 -2.780 -14.262 1.00 96.00 112 ASP A N 1
ATOM 854 C CA . ASP A 1 112 ? 6.475 -3.308 -15.509 1.00 96.00 112 ASP A CA 1
ATOM 855 C C . ASP A 1 112 ? 7.770 -2.565 -15.870 1.00 96.00 112 ASP A C 1
ATOM 857 O O . ASP A 1 112 ? 7.830 -1.329 -15.917 1.00 96.00 112 ASP A O 1
ATOM 861 N N . ALA A 1 113 ? 8.834 -3.340 -16.055 1.00 95.81 113 ALA A N 1
ATOM 862 C CA . ALA A 1 113 ? 10.156 -2.857 -16.411 1.00 95.81 113 ALA A CA 1
ATOM 863 C C . ALA A 1 113 ? 10.629 -3.424 -17.759 1.00 95.81 113 ALA A C 1
ATOM 865 O O . ALA A 1 113 ? 11.841 -3.495 -18.001 1.00 95.81 113 ALA A O 1
ATOM 866 N N . THR A 1 114 ? 9.731 -3.869 -18.639 1.00 94.31 114 THR A N 1
ATOM 867 C CA . THR A 1 114 ? 10.104 -4.316 -19.985 1.00 94.31 114 THR A CA 1
ATOM 868 C C . THR A 1 114 ? 10.480 -3.153 -20.893 1.00 94.31 114 THR A C 1
ATOM 870 O O . THR A 1 114 ? 10.389 -1.976 -20.545 1.00 94.31 114 THR A O 1
ATOM 873 N N . GLY A 1 115 ? 11.016 -3.480 -22.067 1.00 91.94 115 GLY A N 1
ATOM 874 C CA . GLY A 1 115 ? 11.461 -2.495 -23.040 1.00 91.94 115 GLY A CA 1
ATOM 875 C C . GLY A 1 115 ? 10.328 -1.674 -23.661 1.00 91.94 115 GLY A C 1
ATOM 876 O O . GLY A 1 115 ? 10.622 -0.588 -24.165 1.00 91.94 115 GLY A O 1
ATOM 877 N N . SER A 1 116 ? 9.073 -2.147 -23.642 1.00 92.38 116 SER A N 1
ATOM 878 C CA . SER A 1 116 ? 7.921 -1.379 -24.149 1.00 92.38 116 SER A CA 1
ATOM 879 C C . SER A 1 116 ? 7.659 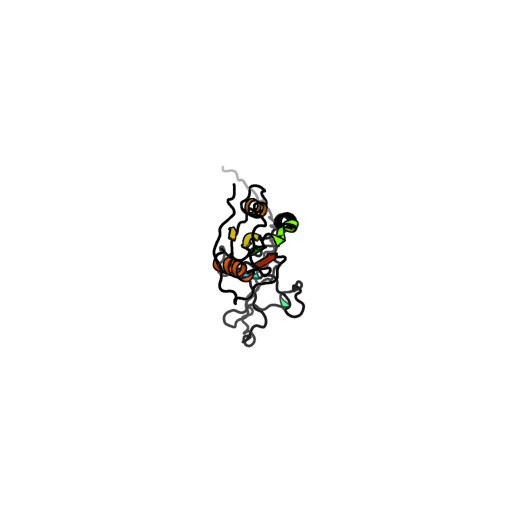-0.139 -23.301 1.00 92.38 116 SER A C 1
ATOM 881 O O . SER A 1 116 ? 7.440 0.927 -23.867 1.00 92.38 116 SER A O 1
ATOM 883 N N . MET A 1 117 ? 7.885 -0.233 -21.989 1.00 95.62 117 MET A N 1
ATOM 884 C CA . MET A 1 117 ? 7.810 0.877 -21.034 1.00 95.62 117 MET A CA 1
ATOM 885 C C . MET A 1 117 ? 8.895 1.956 -21.224 1.00 95.62 117 MET A C 1
ATOM 887 O O . MET A 1 117 ? 8.997 2.881 -20.420 1.00 95.62 117 MET A O 1
ATOM 891 N N . GLY A 1 118 ? 9.756 1.862 -22.242 1.00 92.25 118 GLY A N 1
ATOM 892 C CA . GLY A 1 118 ? 10.940 2.711 -22.402 1.00 92.25 118 GLY A CA 1
ATOM 893 C C . GLY A 1 118 ? 10.672 4.220 -22.448 1.00 92.25 118 GLY A C 1
ATOM 894 O O . GLY A 1 118 ? 11.458 4.988 -21.888 1.00 92.25 118 GLY A O 1
ATOM 895 N N . GLU A 1 119 ? 9.588 4.669 -23.088 1.00 91.69 119 GLU A N 1
ATOM 896 C CA . GLU A 1 119 ? 9.236 6.100 -23.155 1.00 91.69 119 GLU A CA 1
ATOM 897 C C . GLU A 1 119 ? 8.424 6.568 -21.925 1.00 91.69 119 GLU A C 1
ATOM 899 O O . GLU A 1 119 ? 8.312 7.771 -21.648 1.00 91.69 119 GLU A O 1
ATOM 904 N N . GLU A 1 120 ? 7.882 5.617 -21.165 1.00 94.94 120 GLU A N 1
ATOM 905 C CA . GLU A 1 120 ? 6.946 5.804 -20.062 1.00 94.94 120 GLU A CA 1
ATOM 906 C C . GLU A 1 120 ? 7.627 5.717 -18.694 1.00 94.94 120 GLU A C 1
ATOM 908 O O . GLU A 1 120 ? 7.205 6.415 -17.768 1.00 94.94 120 GLU A O 1
ATOM 913 N N . ILE A 1 121 ? 8.685 4.912 -18.559 1.00 95.62 121 ILE A N 1
ATOM 914 C CA . ILE A 1 121 ? 9.238 4.507 -17.261 1.00 95.62 121 ILE A CA 1
ATOM 915 C C . ILE A 1 121 ? 9.685 5.701 -16.419 1.00 95.62 121 ILE A C 1
ATOM 917 O O . ILE A 1 121 ? 9.402 5.749 -15.227 1.00 95.62 121 ILE A O 1
ATOM 921 N N . GLU A 1 122 ? 10.290 6.724 -17.027 1.00 96.44 122 GLU A N 1
ATOM 922 C CA . GLU A 1 122 ? 10.693 7.933 -16.298 1.00 96.44 122 GLU A CA 1
ATOM 923 C C . GLU A 1 122 ? 9.484 8.690 -15.726 1.00 96.44 122 GLU A C 1
ATOM 925 O O . GLU A 1 122 ? 9.510 9.129 -14.578 1.00 96.44 122 GLU A O 1
ATOM 930 N N . LYS A 1 123 ? 8.369 8.763 -16.464 1.00 96.88 123 LYS A N 1
ATOM 931 C CA . LYS A 1 123 ? 7.130 9.387 -15.964 1.00 96.88 123 LYS A CA 1
ATOM 932 C C . LYS A 1 123 ? 6.465 8.544 -14.880 1.00 96.88 123 LYS A C 1
ATOM 934 O O . LYS A 1 123 ? 5.859 9.105 -13.964 1.00 96.88 123 LYS A O 1
ATOM 939 N N . VAL A 1 124 ? 6.560 7.216 -14.979 1.00 97.81 124 VAL A N 1
ATOM 940 C CA . VAL A 1 124 ? 6.086 6.299 -13.934 1.00 97.81 124 VAL A CA 1
ATOM 941 C C . VAL A 1 124 ? 6.856 6.556 -12.643 1.00 97.81 124 VAL A C 1
ATOM 943 O O . VAL A 1 124 ? 6.225 6.803 -11.617 1.00 97.81 124 VAL A O 1
ATOM 946 N N . LYS A 1 125 ? 8.194 6.607 -12.696 1.00 97.19 125 LYS A N 1
ATOM 947 C CA . LYS A 1 125 ? 9.039 6.934 -11.536 1.00 97.19 125 LYS A CA 1
ATOM 948 C C . LYS A 1 125 ? 8.657 8.268 -10.907 1.00 97.19 125 LYS A C 1
ATOM 950 O O . LYS A 1 125 ? 8.407 8.325 -9.706 1.00 97.19 125 LYS A O 1
ATOM 955 N N . GLU A 1 126 ? 8.569 9.327 -11.714 1.00 96.69 126 GLU A N 1
ATOM 956 C CA . GLU A 1 126 ? 8.182 10.663 -11.245 1.00 96.69 126 GLU A CA 1
ATOM 957 C C . GLU A 1 126 ? 6.814 10.645 -10.548 1.00 96.69 126 GLU A C 1
ATOM 959 O O . GLU A 1 126 ? 6.656 11.230 -9.476 1.00 96.69 126 GLU A O 1
ATOM 964 N N . SER A 1 127 ? 5.839 9.933 -11.120 1.00 97.00 127 SER A N 1
ATOM 965 C CA . SER A 1 127 ? 4.482 9.838 -10.572 1.00 97.00 127 SER A CA 1
ATOM 966 C C . SER A 1 127 ? 4.435 9.051 -9.263 1.00 97.00 127 SER A C 1
ATOM 968 O O . SER A 1 127 ? 3.778 9.485 -8.318 1.00 97.00 127 SER A O 1
ATOM 970 N N . VAL A 1 128 ? 5.152 7.925 -9.182 1.00 97.12 128 VAL A N 1
ATOM 971 C CA . VAL A 1 128 ? 5.242 7.104 -7.964 1.00 97.12 128 VAL A CA 1
ATOM 972 C C . VAL A 1 128 ? 5.892 7.896 -6.831 1.00 97.12 128 VAL A C 1
ATOM 974 O O . VAL A 1 128 ? 5.370 7.910 -5.719 1.00 97.12 128 VAL A O 1
ATOM 977 N N . LEU A 1 129 ? 6.987 8.607 -7.107 1.00 95.56 129 LEU A N 1
ATOM 978 C CA . LEU A 1 129 ? 7.682 9.420 -6.105 1.00 95.56 129 LEU A CA 1
ATOM 979 C C . LEU A 1 129 ? 6.855 10.637 -5.668 1.00 95.56 129 LEU A C 1
ATOM 981 O O . LEU A 1 129 ? 6.818 10.960 -4.481 1.00 95.56 129 LEU A O 1
ATOM 985 N N . ALA A 1 130 ? 6.150 11.290 -6.596 1.00 93.75 130 ALA A N 1
ATOM 986 C CA . ALA A 1 130 ? 5.241 12.384 -6.262 1.00 93.75 130 ALA A CA 1
ATOM 987 C C . ALA A 1 130 ? 4.075 11.910 -5.378 1.00 93.75 130 ALA A C 1
ATOM 989 O O . ALA A 1 130 ? 3.731 12.581 -4.406 1.00 93.75 130 ALA A O 1
ATOM 990 N N . PHE A 1 131 ? 3.505 10.742 -5.684 1.00 93.69 131 PHE A N 1
ATOM 991 C CA . PHE A 1 131 ? 2.462 10.117 -4.872 1.00 93.69 131 PHE A CA 1
ATOM 992 C C . PHE A 1 131 ? 2.982 9.685 -3.494 1.00 93.69 131 PHE A C 1
ATOM 994 O O . PHE A 1 131 ? 2.332 9.937 -2.486 1.00 93.69 131 PHE A O 1
ATOM 1001 N N . ALA A 1 132 ? 4.184 9.110 -3.411 1.00 91.88 132 ALA A N 1
ATOM 1002 C CA . ALA A 1 132 ? 4.819 8.812 -2.127 1.00 91.88 132 ALA A CA 1
ATOM 1003 C C . ALA A 1 132 ? 4.987 10.082 -1.268 1.00 91.88 132 ALA A C 1
ATOM 1005 O O . ALA A 1 132 ? 4.719 10.072 -0.066 1.00 91.88 132 ALA A O 1
ATOM 1006 N N . GLY A 1 133 ? 5.366 11.198 -1.900 1.00 89.44 133 GLY A N 1
ATOM 1007 C CA . GLY A 1 133 ? 5.517 12.494 -1.245 1.00 89.44 133 GLY A CA 1
ATOM 1008 C C . GLY A 1 133 ? 4.225 13.061 -0.646 1.00 89.44 133 GLY A C 1
ATOM 1009 O O . GLY A 1 133 ? 4.292 13.718 0.398 1.00 89.44 133 GLY A O 1
ATOM 1010 N N . SER A 1 134 ? 3.051 12.788 -1.236 1.00 88.38 134 SER A N 1
ATOM 1011 C CA . SER A 1 134 ? 1.783 13.351 -0.741 1.00 88.38 134 SER A CA 1
ATOM 1012 C C . SER A 1 134 ? 1.376 12.812 0.632 1.00 88.38 134 SER A C 1
ATOM 1014 O O . SER A 1 134 ? 0.696 13.508 1.380 1.00 88.38 134 SER A O 1
ATOM 1016 N N . PHE A 1 135 ? 1.849 11.625 1.028 1.00 85.25 135 PHE A N 1
ATOM 1017 C CA . PHE A 1 135 ? 1.534 11.058 2.345 1.00 85.25 135 PHE A CA 1
ATOM 1018 C C . PHE A 1 135 ? 2.153 11.822 3.519 1.00 85.25 135 PHE A C 1
ATOM 1020 O O . PHE A 1 135 ? 1.627 11.758 4.631 1.00 85.25 135 PHE A O 1
ATOM 1027 N N . SER A 1 136 ? 3.224 12.588 3.284 1.00 72.06 136 SER A N 1
ATOM 1028 C CA . SER A 1 136 ? 3.850 13.416 4.325 1.00 72.06 136 SER A CA 1
ATOM 1029 C C . SER A 1 136 ? 2.919 14.502 4.881 1.00 72.06 136 SER A C 1
ATOM 1031 O O . SER A 1 136 ? 3.123 14.974 6.000 1.00 72.06 136 SER A O 1
ATOM 1033 N N . GLU A 1 137 ? 1.880 14.875 4.129 1.00 64.19 137 GLU A N 1
ATOM 1034 C CA . GLU A 1 137 ? 0.956 15.957 4.475 1.00 64.19 137 GLU A CA 1
ATOM 1035 C C . GLU A 1 137 ? -0.314 15.463 5.190 1.00 64.19 137 GLU A C 1
ATOM 1037 O O . GLU A 1 137 ? -1.007 16.258 5.825 1.00 64.19 137 GLU A O 1
ATOM 1042 N N . GLU A 1 138 ? -0.610 14.159 5.133 1.00 66.94 138 GLU A N 1
ATOM 1043 C CA . GLU A 1 138 ? -1.910 13.607 5.546 1.00 66.94 138 GLU A CA 1
ATOM 1044 C C . GLU A 1 138 ? -1.905 12.928 6.926 1.00 66.94 138 GLU A C 1
ATOM 1046 O O . GLU A 1 138 ? -2.962 12.560 7.436 1.00 66.94 138 GLU A O 1
ATOM 1051 N N . GLY A 1 139 ? -0.736 12.779 7.562 1.00 64.62 139 GLY A N 1
ATOM 1052 C CA . GLY A 1 139 ? -0.626 12.133 8.878 1.00 64.62 139 GLY A CA 1
ATOM 1053 C C . GLY A 1 139 ? -1.008 10.648 8.864 1.00 64.62 139 GLY A C 1
ATOM 1054 O O . GLY A 1 139 ? -1.435 10.110 9.884 1.00 64.62 139 GLY A O 1
ATOM 1055 N N . LEU A 1 140 ? -0.884 9.995 7.705 1.00 77.12 140 LEU A N 1
ATOM 1056 C CA . LEU A 1 140 ? -1.190 8.581 7.522 1.00 77.12 140 LEU A CA 1
ATOM 1057 C C . LEU A 1 140 ? -0.001 7.703 7.923 1.00 77.12 140 LEU A C 1
ATOM 1059 O O . LEU A 1 140 ? 1.154 8.036 7.665 1.00 77.12 140 LEU A O 1
ATOM 1063 N N . ASP A 1 141 ? -0.293 6.544 8.513 1.00 88.19 141 ASP A N 1
ATOM 1064 C CA . ASP A 1 141 ? 0.718 5.541 8.848 1.00 88.19 141 ASP A CA 1
ATOM 1065 C C . ASP A 1 141 ? 0.965 4.619 7.640 1.00 88.19 141 ASP A C 1
ATOM 1067 O O . ASP A 1 141 ? 0.433 3.506 7.544 1.00 88.19 141 ASP A O 1
ATOM 1071 N N . VAL A 1 142 ? 1.738 5.120 6.674 1.00 92.06 142 VAL A N 1
ATOM 1072 C CA . VAL A 1 142 ? 1.993 4.467 5.383 1.00 92.06 142 VAL A CA 1
ATOM 1073 C C . VAL A 1 142 ? 3.368 3.807 5.356 1.00 92.06 142 VAL A C 1
ATOM 1075 O O . VAL A 1 142 ? 4.362 4.418 5.743 1.00 92.06 142 VAL A O 1
ATOM 1078 N N . LYS A 1 143 ? 3.435 2.583 4.826 1.00 95.19 143 LYS A N 1
ATOM 1079 C CA . LYS A 1 143 ? 4.683 1.984 4.343 1.00 95.19 143 LYS A CA 1
ATOM 1080 C C . LYS A 1 143 ? 4.578 1.645 2.867 1.00 95.19 143 LYS A C 1
ATOM 1082 O O . LYS A 1 143 ? 3.544 1.158 2.405 1.00 95.19 143 LYS A O 1
ATOM 1087 N N . LEU A 1 144 ? 5.668 1.885 2.147 1.00 97.38 144 LEU A N 1
ATOM 1088 C CA . LEU A 1 144 ? 5.758 1.653 0.712 1.00 97.38 144 LEU A CA 1
ATOM 1089 C C . LEU A 1 144 ? 6.755 0.540 0.418 1.00 97.38 144 LEU A C 1
ATOM 1091 O O . LEU A 1 144 ? 7.819 0.468 1.028 1.00 97.38 144 LEU A O 1
ATOM 1095 N N . GLY A 1 145 ? 6.403 -0.315 -0.530 1.00 98.19 145 GLY A N 1
ATOM 1096 C CA . GLY A 1 145 ? 7.300 -1.291 -1.131 1.00 98.19 145 GLY A CA 1
ATOM 1097 C C . GLY A 1 145 ? 7.106 -1.311 -2.644 1.00 98.19 145 GLY A C 1
ATOM 1098 O O . GLY A 1 145 ? 6.180 -0.687 -3.175 1.00 98.19 145 GLY A O 1
ATOM 1099 N N . ALA A 1 146 ? 7.974 -2.012 -3.361 1.00 98.44 146 ALA A N 1
ATOM 1100 C CA . ALA A 1 146 ? 7.852 -2.125 -4.809 1.00 98.44 146 ALA A CA 1
ATOM 1101 C C . ALA A 1 146 ? 8.437 -3.436 -5.336 1.00 98.44 146 ALA A C 1
ATOM 1103 O O . ALA A 1 146 ? 9.377 -3.977 -4.760 1.00 98.44 146 ALA A O 1
ATOM 1104 N N . VAL A 1 147 ? 7.885 -3.927 -6.442 1.00 98.00 147 VAL A N 1
ATOM 1105 C CA . VAL A 1 147 ? 8.355 -5.085 -7.207 1.00 98.00 147 VAL A CA 1
ATOM 1106 C C . VAL A 1 147 ? 8.421 -4.680 -8.674 1.00 98.00 147 VAL A C 1
ATOM 1108 O O . VAL A 1 147 ? 7.463 -4.109 -9.192 1.00 98.00 147 VAL A O 1
ATOM 1111 N N . THR A 1 148 ? 9.520 -4.990 -9.354 1.00 97.25 148 THR A N 1
ATOM 1112 C CA . THR A 1 148 ? 9.631 -4.862 -10.811 1.00 97.25 148 THR A CA 1
ATOM 1113 C C . THR A 1 148 ? 9.454 -6.212 -11.493 1.00 97.25 148 THR A C 1
ATOM 1115 O O . THR A 1 148 ? 9.840 -7.256 -10.948 1.00 97.25 148 THR A O 1
ATOM 1118 N N . PHE A 1 149 ? 8.880 -6.210 -12.695 1.00 93.94 149 PHE A N 1
ATOM 1119 C CA . PHE A 1 149 ? 8.653 -7.437 -13.457 1.00 93.94 149 PHE A CA 1
ATOM 1120 C C . PHE A 1 149 ? 8.843 -7.261 -14.970 1.00 93.94 149 PHE A C 1
ATOM 1122 O O . PHE A 1 149 ? 9.149 -6.176 -15.461 1.00 93.94 149 PHE A O 1
ATOM 1129 N N . GLY A 1 150 ? 8.762 -8.386 -15.673 1.00 89.25 150 GLY A N 1
ATOM 1130 C CA . GLY A 1 150 ? 8.564 -8.497 -17.117 1.00 89.25 150 GLY A CA 1
ATOM 1131 C C . GLY A 1 150 ? 7.966 -9.877 -17.384 1.00 89.25 150 GLY A C 1
ATOM 1132 O O . GLY A 1 150 ? 6.890 -10.186 -16.887 1.00 89.25 150 GLY A O 1
ATOM 1133 N N . ASP A 1 151 ? 8.716 -10.795 -17.998 1.00 83.38 151 ASP A N 1
ATOM 1134 C CA . ASP A 1 151 ? 8.286 -12.206 -18.064 1.00 83.38 151 ASP A CA 1
ATOM 1135 C C . ASP A 1 151 ? 8.274 -12.892 -16.673 1.00 83.38 151 ASP A C 1
ATOM 1137 O O . ASP A 1 151 ? 7.602 -13.895 -16.453 1.00 83.38 151 ASP A O 1
ATOM 1141 N N . SER A 1 152 ? 9.005 -12.349 -15.695 1.00 85.88 152 SER A N 1
ATOM 1142 C CA . SER A 1 152 ? 9.002 -12.806 -14.302 1.00 85.88 152 SER A CA 1
ATOM 1143 C C . SER A 1 152 ? 9.290 -11.653 -13.341 1.00 85.88 152 SER A C 1
ATOM 1145 O O . SER A 1 152 ? 9.712 -10.573 -13.761 1.00 85.88 152 SER A O 1
ATOM 1147 N N . VAL A 1 153 ? 9.163 -11.903 -12.033 1.00 91.50 153 VAL A N 1
ATOM 1148 C CA . VAL A 1 153 ? 9.701 -11.006 -10.994 1.00 91.50 153 VAL A CA 1
ATOM 1149 C C . VAL A 1 153 ? 11.195 -10.787 -11.223 1.00 91.50 153 VAL A C 1
ATOM 1151 O O . VAL A 1 153 ? 11.934 -11.752 -11.444 1.00 91.50 153 VAL A O 1
ATOM 1154 N N . ARG A 1 154 ? 11.637 -9.528 -11.159 1.00 92.56 154 ARG A N 1
ATOM 1155 C CA . ARG A 1 154 ? 13.040 -9.145 -11.354 1.00 92.56 154 ARG A CA 1
ATOM 1156 C C . ARG A 1 154 ? 13.679 -8.713 -10.045 1.00 92.56 154 ARG A C 1
ATOM 1158 O O . ARG A 1 154 ? 14.631 -9.347 -9.594 1.00 92.56 154 ARG A O 1
ATOM 1165 N N . GLU A 1 155 ? 13.146 -7.662 -9.433 1.00 94.44 155 GLU A N 1
ATOM 1166 C CA . GLU A 1 155 ? 13.697 -7.048 -8.224 1.00 94.44 155 GLU A CA 1
ATOM 1167 C C . GLU A 1 155 ? 12.574 -6.540 -7.327 1.00 94.44 155 GLU A C 1
ATOM 1169 O O . GLU A 1 155 ? 11.455 -6.306 -7.784 1.00 94.44 155 GLU A O 1
ATOM 1174 N N . TYR A 1 156 ? 12.861 -6.366 -6.039 1.00 97.44 156 TYR A N 1
ATOM 1175 C CA . TYR A 1 156 ? 11.898 -5.805 -5.105 1.00 97.44 156 TYR A CA 1
ATOM 1176 C C . TYR A 1 156 ? 12.573 -5.111 -3.923 1.00 97.44 156 TYR A C 1
ATOM 1178 O O . TYR A 1 156 ? 13.711 -5.420 -3.561 1.00 97.44 156 TYR A O 1
ATOM 1186 N N . ILE A 1 157 ? 11.822 -4.210 -3.302 1.00 97.56 157 ILE A N 1
ATOM 1187 C CA . ILE A 1 157 ? 12.095 -3.615 -2.000 1.00 97.56 157 ILE A CA 1
ATOM 1188 C C . ILE A 1 157 ? 10.884 -3.869 -1.099 1.00 97.56 157 ILE A C 1
ATOM 1190 O O . ILE A 1 157 ? 9.742 -3.621 -1.494 1.00 97.56 157 ILE A O 1
ATOM 1194 N N . ASP A 1 158 ? 11.140 -4.412 0.093 1.00 97.75 158 ASP A N 1
ATOM 1195 C CA . ASP A 1 158 ? 10.105 -4.642 1.107 1.00 97.75 158 ASP A CA 1
ATOM 1196 C C . ASP A 1 158 ? 9.622 -3.305 1.708 1.00 97.75 158 ASP A C 1
ATOM 1198 O O . ASP A 1 158 ? 10.142 -2.233 1.398 1.00 97.75 158 ASP A O 1
ATOM 1202 N N . PHE A 1 159 ? 8.613 -3.356 2.572 1.00 97.38 159 PHE A N 1
ATOM 1203 C CA . PHE A 1 159 ? 7.999 -2.178 3.168 1.00 97.38 159 PHE A CA 1
ATOM 1204 C C . PHE A 1 159 ? 8.971 -1.326 3.985 1.00 97.38 159 PHE A C 1
ATOM 1206 O O . PHE A 1 159 ? 9.485 -1.751 5.024 1.00 97.38 159 PHE A O 1
ATOM 1213 N N . THR A 1 160 ? 9.100 -0.066 3.581 1.00 94.81 160 THR A N 1
ATOM 1214 C CA . THR A 1 160 ? 9.866 0.963 4.281 1.00 94.81 160 THR A CA 1
ATOM 1215 C C . THR A 1 160 ? 9.024 2.218 4.519 1.00 94.81 160 THR A C 1
ATOM 1217 O O . THR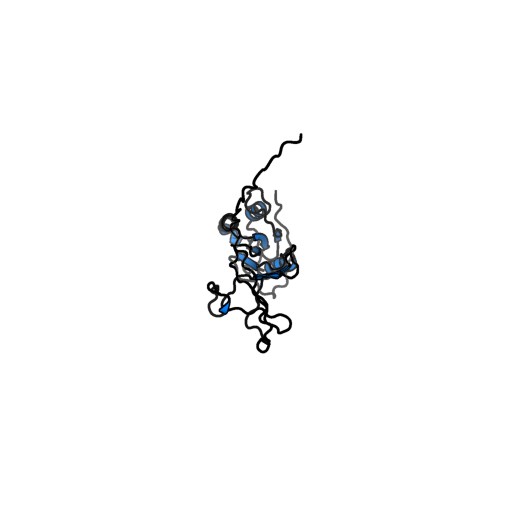 A 1 160 ? 8.059 2.493 3.800 1.00 94.81 160 THR A O 1
ATOM 1220 N N . ASP A 1 161 ? 9.369 2.958 5.569 1.00 90.81 161 ASP A N 1
ATOM 1221 C CA . ASP A 1 161 ? 8.891 4.316 5.850 1.00 90.81 161 ASP A CA 1
ATOM 1222 C C . ASP A 1 161 ? 9.886 5.395 5.367 1.00 90.81 161 ASP A C 1
ATOM 1224 O O . ASP A 1 161 ? 9.582 6.588 5.398 1.00 90.81 161 ASP A O 1
ATOM 1228 N N . ASP A 1 162 ? 11.045 4.984 4.841 1.00 90.75 162 ASP A N 1
ATOM 1229 C CA . ASP A 1 162 ? 12.070 5.859 4.271 1.00 90.75 162 ASP A CA 1
ATOM 1230 C C . ASP A 1 162 ? 11.845 6.094 2.767 1.00 90.75 162 ASP A C 1
ATOM 1232 O O . ASP A 1 162 ? 12.565 5.595 1.894 1.00 90.75 162 ASP A O 1
ATOM 1236 N N . PHE A 1 163 ? 10.772 6.828 2.461 1.00 88.25 163 PHE A N 1
ATOM 1237 C CA . PHE A 1 163 ? 10.359 7.146 1.088 1.00 88.25 163 PHE A CA 1
ATOM 1238 C C . PHE A 1 163 ? 10.319 8.643 0.759 1.00 88.25 163 PHE A C 1
ATOM 1240 O O . PHE A 1 163 ? 10.073 9.007 -0.390 1.00 88.25 163 PHE A O 1
ATOM 1247 N N . LEU A 1 164 ? 10.562 9.516 1.743 1.00 81.31 164 LEU A N 1
ATOM 1248 C CA . LEU A 1 164 ? 10.558 10.973 1.557 1.00 81.31 164 LEU A CA 1
ATOM 1249 C C . LEU A 1 164 ? 11.947 11.545 1.253 1.00 81.31 164 LEU A C 1
ATOM 1251 O O . LEU A 1 164 ? 12.048 12.623 0.663 1.00 81.31 164 LEU A O 1
ATOM 1255 N N . ASP A 1 165 ? 13.013 10.856 1.664 1.00 83.94 165 ASP A N 1
ATOM 1256 C CA . ASP A 1 165 ? 14.378 11.279 1.370 1.00 83.94 165 ASP A CA 1
ATOM 1257 C C . ASP A 1 165 ? 14.811 10.751 -0.002 1.00 83.94 165 ASP A C 1
ATOM 1259 O O . ASP A 1 165 ? 14.659 9.575 -0.324 1.00 83.94 165 ASP A O 1
ATOM 1263 N N . THR A 1 166 ? 15.421 11.620 -0.804 1.00 81.56 166 THR A N 1
ATOM 1264 C CA . THR A 1 166 ? 16.093 11.240 -2.055 1.00 81.56 166 THR A CA 1
ATOM 1265 C C . THR A 1 166 ? 17.251 10.257 -1.855 1.00 81.56 166 THR A C 1
ATOM 1267 O O . THR A 1 166 ? 17.652 9.578 -2.796 1.00 81.56 166 THR A O 1
ATOM 1270 N N . ALA A 1 167 ? 17.811 10.192 -0.645 1.00 79.62 167 ALA A N 1
ATOM 1271 C CA . ALA A 1 167 ? 18.797 9.193 -0.245 1.00 79.62 167 ALA A CA 1
ATOM 1272 C C . ALA A 1 167 ? 18.160 7.921 0.346 1.00 79.62 167 ALA A C 1
ATOM 1274 O O . ALA A 1 167 ? 18.889 6.979 0.660 1.00 79.62 167 ALA A O 1
ATOM 1275 N N . GLY A 1 168 ? 16.835 7.901 0.509 1.00 88.69 168 GLY A N 1
ATOM 1276 C CA . GLY A 1 168 ? 16.103 6.793 1.099 1.00 88.69 168 GLY A CA 1
ATOM 1277 C C . GLY A 1 168 ? 16.040 5.578 0.183 1.00 88.69 168 GLY A C 1
ATOM 1278 O O . GLY A 1 168 ? 16.178 5.673 -1.046 1.00 88.69 168 GLY A O 1
ATOM 1279 N N . GLU A 1 169 ? 15.838 4.411 0.788 1.00 92.44 169 GLU A N 1
ATOM 1280 C CA . GLU A 1 169 ? 15.870 3.130 0.076 1.00 92.44 169 GLU A CA 1
ATOM 1281 C C . GLU A 1 169 ? 14.775 3.049 -0.998 1.00 92.44 169 GLU A C 1
ATOM 1283 O O . GLU A 1 169 ? 15.046 2.616 -2.120 1.00 92.44 169 GLU A O 1
ATOM 1288 N N . PHE A 1 170 ? 13.566 3.543 -0.704 1.00 95.69 170 PHE A N 1
ATOM 1289 C CA . PHE A 1 170 ? 12.460 3.534 -1.665 1.00 95.69 170 PHE A CA 1
ATOM 1290 C C . PHE A 1 170 ? 12.717 4.472 -2.845 1.00 95.69 170 PHE A C 1
ATOM 1292 O O . PHE A 1 170 ? 12.551 4.073 -3.998 1.00 95.69 170 PHE A O 1
ATOM 1299 N N . TYR A 1 171 ? 13.178 5.700 -2.580 1.00 95.38 171 TYR A N 1
ATOM 1300 C CA . TYR A 1 171 ? 13.506 6.646 -3.646 1.00 95.38 171 TYR A CA 1
ATOM 1301 C C . TYR A 1 171 ? 14.593 6.083 -4.566 1.00 95.38 171 TYR A C 1
ATOM 1303 O O . TYR A 1 171 ? 14.474 6.156 -5.793 1.00 95.38 171 TYR A O 1
ATOM 1311 N N . THR A 1 172 ? 15.639 5.504 -3.970 1.00 95.25 172 THR A N 1
ATOM 1312 C CA . THR A 1 172 ? 16.764 4.899 -4.692 1.00 95.25 172 THR A CA 1
ATOM 1313 C C . THR A 1 172 ? 16.297 3.732 -5.558 1.00 95.25 172 THR A C 1
ATOM 1315 O O . THR A 1 172 ? 16.652 3.678 -6.737 1.00 95.25 172 THR A O 1
ATOM 1318 N N . PHE A 1 173 ? 15.455 2.848 -5.011 1.00 97.00 173 PHE A N 1
ATOM 1319 C CA . PHE A 1 173 ? 14.875 1.729 -5.750 1.00 97.00 173 PHE A CA 1
ATOM 1320 C C . PHE A 1 173 ? 14.074 2.213 -6.964 1.00 97.00 173 PHE A C 1
ATOM 1322 O O . PHE A 1 173 ? 14.383 1.825 -8.087 1.00 97.00 173 PHE A O 1
ATOM 1329 N N . ILE A 1 174 ? 13.103 3.115 -6.763 1.00 97.50 174 ILE A N 1
ATOM 1330 C CA . ILE A 1 174 ? 12.243 3.617 -7.848 1.00 97.50 174 ILE A CA 1
ATOM 1331 C C . ILE A 1 174 ? 13.064 4.354 -8.911 1.00 97.50 174 ILE A C 1
ATOM 1333 O O . ILE A 1 174 ? 12.916 4.100 -10.107 1.00 97.50 174 ILE A O 1
ATOM 1337 N N . SER A 1 175 ? 13.977 5.233 -8.496 1.00 95.69 175 SER A N 1
ATOM 1338 C CA . SER A 1 175 ? 14.818 6.000 -9.424 1.00 95.69 175 SER A CA 1
ATOM 1339 C C . SER A 1 175 ? 15.719 5.102 -10.279 1.00 95.69 175 SER A C 1
ATOM 1341 O O . SER A 1 175 ? 15.999 5.431 -11.436 1.00 95.69 175 SER A O 1
ATOM 1343 N N . GLY A 1 176 ? 16.142 3.962 -9.725 1.00 95.56 176 GLY A N 1
ATOM 1344 C CA . GLY A 1 176 ? 17.020 2.990 -10.369 1.00 95.56 176 GLY A CA 1
ATOM 1345 C C . GLY A 1 176 ? 16.347 2.056 -11.378 1.00 95.56 176 GLY A C 1
ATOM 1346 O O . GLY A 1 176 ? 17.061 1.348 -12.084 1.00 95.56 176 GLY A O 1
ATOM 1347 N N . ILE A 1 177 ? 15.012 2.046 -11.482 1.00 96.06 177 ILE A N 1
ATOM 1348 C CA . ILE A 1 177 ? 14.297 1.134 -12.392 1.00 96.06 177 ILE A CA 1
ATOM 1349 C C . ILE A 1 177 ? 14.695 1.411 -13.849 1.00 96.06 177 ILE A C 1
ATOM 1351 O O . ILE A 1 177 ? 14.743 2.556 -14.283 1.00 96.06 177 ILE A O 1
ATOM 1355 N N . CYS A 1 178 ? 14.937 0.378 -14.648 1.00 92.88 178 CYS A N 1
ATOM 1356 C CA . CYS A 1 178 ? 15.240 0.529 -16.070 1.00 92.88 178 CYS A CA 1
ATOM 1357 C C . CYS A 1 178 ? 14.304 -0.342 -16.906 1.00 92.88 178 CYS A C 1
ATOM 1359 O O . CYS A 1 178 ? 14.172 -1.533 -16.640 1.00 92.88 178 CYS A O 1
ATOM 1361 N N . ALA A 1 179 ? 13.713 0.253 -17.942 1.00 93.69 179 ALA A N 1
ATOM 1362 C CA . ALA A 1 179 ? 12.932 -0.453 -18.951 1.00 93.69 179 ALA A CA 1
ATOM 1363 C C . ALA A 1 179 ? 13.867 -1.245 -19.880 1.00 93.69 179 ALA A C 1
ATOM 1365 O O . ALA A 1 179 ? 14.625 -0.664 -20.664 1.00 93.69 179 ALA A O 1
ATOM 1366 N N . ILE A 1 180 ? 13.863 -2.572 -19.766 1.00 88.25 180 ILE A N 1
ATOM 1367 C CA . ILE A 1 180 ? 14.730 -3.459 -20.545 1.00 88.25 180 ILE A CA 1
ATOM 1368 C C . ILE A 1 180 ? 14.103 -4.838 -20.762 1.00 88.25 180 ILE A C 1
ATOM 1370 O O . ILE A 1 180 ? 13.398 -5.377 -19.909 1.00 88.25 180 ILE A O 1
ATOM 1374 N N . GLY A 1 181 ? 14.424 -5.449 -21.903 1.00 85.56 181 GLY A N 1
ATOM 1375 C CA . GLY A 1 181 ? 14.024 -6.819 -22.213 1.00 85.56 181 GLY A CA 1
ATOM 1376 C C . GLY A 1 181 ? 12.513 -6.953 -22.372 1.00 85.56 181 GLY A C 1
ATOM 1377 O O . GLY A 1 181 ? 11.863 -6.028 -22.848 1.00 85.56 181 GLY A O 1
ATOM 1378 N N . GLY A 1 182 ? 11.977 -8.098 -21.967 1.00 72.75 182 GLY A N 1
ATOM 1379 C CA . GLY A 1 182 ? 10.610 -8.506 -22.282 1.00 72.75 182 GLY A CA 1
ATOM 1380 C C . GLY A 1 182 ? 10.617 -9.466 -23.468 1.00 72.75 182 GLY A C 1
ATOM 1381 O O . GLY A 1 182 ? 11.306 -9.233 -24.468 1.00 72.75 182 GLY A O 1
ATOM 1382 N N . GLY A 1 183 ? 9.943 -10.597 -23.302 1.00 78.06 183 GLY A N 1
ATOM 1383 C CA . GLY A 1 183 ? 9.820 -11.635 -24.306 1.00 78.06 183 GLY A CA 1
ATOM 1384 C C . GLY A 1 183 ? 8.632 -11.369 -25.218 1.00 78.06 183 GLY A C 1
ATOM 1385 O O . GLY A 1 183 ? 8.732 -10.650 -26.217 1.00 78.06 183 GLY A O 1
ATOM 1386 N N . ALA A 1 184 ? 7.517 -12.028 -24.916 1.00 80.75 184 ALA A N 1
ATOM 1387 C CA . ALA A 1 184 ? 6.280 -11.848 -25.658 1.00 80.75 184 ALA A CA 1
ATOM 1388 C C . ALA A 1 184 ? 5.650 -10.479 -25.354 1.00 80.75 184 ALA A C 1
ATOM 1390 O O . ALA A 1 184 ? 6.027 -9.790 -24.418 1.00 80.75 184 ALA A O 1
ATOM 1391 N N . TRP A 1 185 ? 4.678 -10.076 -26.178 1.00 79.56 185 TRP A N 1
ATOM 1392 C CA . TRP A 1 185 ? 3.916 -8.848 -25.926 1.00 79.56 185 TRP A CA 1
ATOM 1393 C C . TRP A 1 185 ? 3.060 -8.936 -24.656 1.00 79.56 185 TRP A C 1
ATOM 1395 O O . TRP A 1 185 ? 2.752 -7.908 -24.078 1.00 79.56 185 TRP A O 1
ATOM 1405 N N . ALA A 1 186 ? 2.626 -10.135 -24.265 1.00 84.81 186 ALA A N 1
ATOM 1406 C CA . ALA A 1 186 ? 1.941 -10.326 -22.994 1.00 84.81 186 ALA A CA 1
ATOM 1407 C C . ALA A 1 186 ? 2.970 -10.536 -21.880 1.00 84.81 186 ALA A C 1
ATOM 1409 O O . ALA A 1 186 ? 3.983 -11.194 -22.117 1.00 84.81 186 ALA A O 1
ATOM 1410 N N . GLU A 1 187 ? 2.685 -10.008 -20.693 1.00 85.19 187 GLU A N 1
ATOM 1411 C CA . GLU A 1 187 ? 3.602 -10.028 -19.551 1.00 85.19 187 GLU A CA 1
ATOM 1412 C C . GLU A 1 187 ? 3.029 -10.753 -18.337 1.00 85.19 187 GLU A C 1
ATOM 1414 O O . GLU A 1 187 ? 1.825 -10.952 -18.205 1.00 85.19 187 GLU A O 1
ATOM 1419 N N . ASN A 1 188 ? 3.894 -11.158 -17.412 1.00 86.25 188 ASN A N 1
ATOM 1420 C CA . ASN A 1 188 ? 3.482 -11.946 -16.259 1.00 86.25 188 ASN A CA 1
ATOM 1421 C C . ASN A 1 188 ? 3.136 -11.051 -15.058 1.00 86.25 188 ASN A C 1
ATOM 1423 O O . ASN A 1 188 ? 3.879 -10.990 -14.079 1.00 86.25 188 ASN A O 1
ATOM 1427 N N . ASP A 1 189 ? 1.992 -10.363 -15.119 1.00 88.31 189 ASP A N 1
ATOM 1428 C CA . ASP A 1 189 ? 1.535 -9.450 -14.057 1.00 88.31 189 ASP A CA 1
ATOM 1429 C C . ASP A 1 189 ? 1.156 -10.153 -12.745 1.00 88.31 189 ASP A C 1
ATOM 1431 O O . ASP A 1 189 ? 1.196 -9.558 -11.664 1.00 88.31 189 ASP A O 1
ATOM 1435 N N . LEU A 1 190 ? 0.725 -11.417 -12.813 1.00 89.62 190 LEU A N 1
ATOM 1436 C CA . LEU A 1 190 ? 0.172 -12.122 -11.651 1.00 89.62 190 LEU A CA 1
ATOM 1437 C C . LEU A 1 190 ? 1.260 -12.605 -10.688 1.00 89.62 190 LEU A C 1
ATOM 1439 O O . LEU A 1 190 ? 1.061 -12.564 -9.468 1.00 89.62 190 LEU A O 1
ATOM 1443 N N . ASP A 1 191 ? 2.413 -13.020 -11.210 1.00 90.19 191 ASP A N 1
ATOM 1444 C CA . ASP A 1 191 ? 3.543 -13.465 -10.399 1.00 90.19 191 ASP A CA 1
ATOM 1445 C C . ASP A 1 191 ? 4.098 -12.395 -9.448 1.00 90.19 191 ASP A C 1
ATOM 1447 O O . ASP A 1 191 ? 4.275 -12.717 -8.270 1.00 90.19 191 ASP A O 1
ATOM 1451 N N . PRO A 1 192 ? 4.350 -11.132 -9.848 1.00 94.38 192 PRO A N 1
ATOM 1452 C CA . PRO A 1 192 ? 4.814 -10.105 -8.920 1.00 94.38 192 PRO A CA 1
ATOM 1453 C C . PRO A 1 192 ? 3.759 -9.723 -7.876 1.00 94.38 192 PRO A C 1
ATOM 1455 O O . PRO A 1 192 ? 4.119 -9.463 -6.725 1.00 94.38 192 PRO A O 1
ATOM 1458 N N . ILE A 1 193 ? 2.463 -9.773 -8.210 1.00 94.88 193 ILE A N 1
ATOM 1459 C CA . ILE A 1 193 ? 1.385 -9.595 -7.222 1.00 94.88 193 ILE A CA 1
ATOM 1460 C C . ILE A 1 193 ? 1.438 -10.723 -6.185 1.00 94.88 193 ILE A C 1
ATOM 1462 O O . ILE A 1 193 ? 1.428 -10.470 -4.976 1.00 94.88 193 ILE A O 1
ATOM 1466 N N . TYR A 1 194 ? 1.531 -11.977 -6.638 1.00 94.06 194 TYR A N 1
ATOM 1467 C CA . TYR A 1 194 ? 1.635 -13.129 -5.745 1.00 94.06 194 TYR A CA 1
ATOM 1468 C C . TYR A 1 194 ? 2.928 -13.103 -4.919 1.00 94.06 194 TYR A C 1
ATOM 1470 O O . TYR A 1 194 ? 2.908 -13.428 -3.728 1.00 94.06 194 TYR A O 1
ATOM 1478 N N . HIS A 1 195 ? 4.035 -12.669 -5.520 1.00 94.88 195 HIS A N 1
ATOM 1479 C CA . HIS A 1 195 ? 5.314 -12.495 -4.848 1.00 94.88 195 HIS A CA 1
ATOM 1480 C C . HIS A 1 195 ? 5.193 -11.493 -3.699 1.00 94.88 195 HIS A C 1
ATOM 1482 O O . HIS A 1 195 ? 5.512 -11.838 -2.561 1.00 94.88 195 HIS A O 1
ATOM 1488 N N . ALA A 1 196 ? 4.655 -10.298 -3.959 1.00 97.50 196 ALA A N 1
ATOM 1489 C CA . ALA A 1 196 ? 4.426 -9.298 -2.922 1.00 97.50 196 ALA A CA 1
ATOM 1490 C C . ALA A 1 196 ? 3.470 -9.809 -1.831 1.00 97.50 196 ALA A C 1
ATOM 1492 O O . ALA A 1 196 ? 3.740 -9.663 -0.639 1.00 97.50 196 ALA A O 1
ATOM 1493 N N . TRP A 1 197 ? 2.390 -10.504 -2.201 1.00 95.31 197 TRP A N 1
ATOM 1494 C CA . TRP A 1 197 ? 1.480 -11.122 -1.231 1.00 95.31 197 TRP A CA 1
ATOM 1495 C C . TRP A 1 197 ? 2.179 -12.125 -0.298 1.00 95.31 197 TRP A C 1
ATOM 1497 O O . TRP A 1 197 ? 1.856 -12.195 0.890 1.00 95.31 197 TRP A O 1
ATOM 1507 N N . LYS A 1 198 ? 3.118 -12.920 -0.824 1.00 95.62 198 LYS A N 1
ATOM 1508 C CA . LYS A 1 198 ? 3.788 -13.992 -0.073 1.00 95.62 198 LYS A CA 1
ATOM 1509 C C . LYS A 1 198 ? 5.022 -13.557 0.699 1.00 95.62 198 LYS A C 1
ATOM 1511 O O . LYS A 1 198 ? 5.298 -14.166 1.732 1.00 95.62 198 LYS A O 1
ATOM 1516 N N . HIS A 1 199 ? 5.775 -12.594 0.182 1.00 95.69 199 HIS A N 1
ATOM 1517 C CA . HIS A 1 199 ? 7.136 -12.329 0.646 1.00 95.69 199 HIS A CA 1
ATOM 1518 C C . HIS A 1 199 ? 7.311 -10.987 1.347 1.00 95.69 199 HIS A C 1
ATOM 1520 O O . HIS A 1 199 ? 8.320 -10.823 2.027 1.00 95.69 199 HIS A O 1
ATOM 1526 N N . PHE A 1 200 ? 6.358 -10.061 1.224 1.00 98.00 200 PHE A N 1
ATOM 1527 C CA . PHE A 1 200 ? 6.471 -8.765 1.885 1.00 98.00 200 PHE A CA 1
ATOM 1528 C C . PHE A 1 200 ? 6.044 -8.845 3.350 1.00 98.00 200 PHE A C 1
ATOM 1530 O O . PHE A 1 200 ? 5.164 -9.628 3.732 1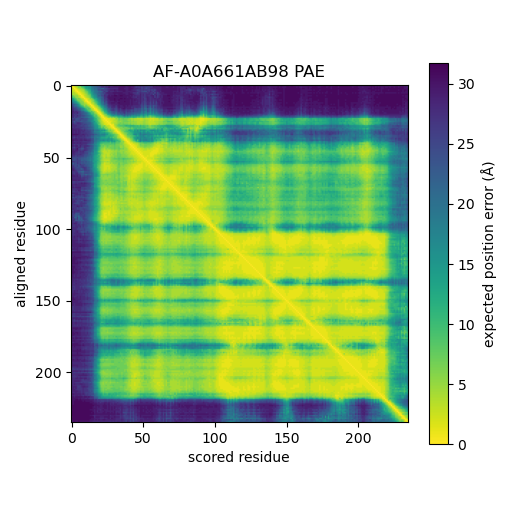.00 98.00 200 PHE A O 1
ATOM 1537 N N . SER A 1 201 ? 6.648 -7.985 4.164 1.00 97.38 201 SER A N 1
ATOM 1538 C CA . SER A 1 201 ? 6.442 -7.900 5.610 1.00 97.38 201 SER A CA 1
ATOM 1539 C C . SER A 1 201 ? 5.185 -7.095 5.966 1.00 97.38 201 SER A C 1
ATOM 1541 O O . SER A 1 201 ? 5.260 -6.091 6.675 1.00 97.38 201 SER A O 1
ATOM 1543 N N . TRP A 1 202 ? 4.028 -7.522 5.450 1.00 95.38 202 TRP A N 1
ATOM 1544 C CA . TRP A 1 202 ? 2.730 -6.883 5.696 1.00 95.38 202 TRP A CA 1
ATOM 1545 C C . TRP A 1 202 ? 2.466 -6.686 7.191 1.00 95.38 202 TRP A C 1
ATOM 1547 O O . TRP A 1 202 ? 2.561 -7.634 7.975 1.00 95.38 202 TRP A O 1
ATOM 1557 N N . ARG A 1 203 ? 2.070 -5.473 7.581 1.00 93.38 203 ARG A N 1
ATOM 1558 C CA . ARG A 1 203 ? 1.708 -5.160 8.964 1.00 93.38 203 ARG A CA 1
ATOM 1559 C C . ARG A 1 203 ? 0.324 -5.704 9.297 1.00 93.38 203 ARG A C 1
ATOM 1561 O O . ARG A 1 203 ? -0.615 -5.630 8.498 1.00 93.38 203 ARG A O 1
ATOM 1568 N N . ASP A 1 204 ? 0.183 -6.218 10.513 1.00 87.00 204 ASP A N 1
ATOM 1569 C CA . ASP A 1 204 ? -1.111 -6.658 11.022 1.00 87.00 204 ASP A CA 1
ATOM 1570 C C . ASP A 1 204 ? -2.097 -5.484 11.072 1.00 87.00 204 ASP A C 1
ATOM 1572 O O . ASP A 1 204 ? -1.793 -4.391 11.559 1.00 87.00 204 ASP A O 1
ATOM 1576 N N . GLY A 1 205 ? -3.283 -5.728 10.517 1.00 85.12 205 GLY A N 1
ATOM 1577 C CA . GLY A 1 205 ? -4.368 -4.760 10.408 1.00 85.12 205 GLY A CA 1
ATOM 1578 C C . GLY A 1 205 ? -4.178 -3.638 9.388 1.00 85.12 205 GLY A C 1
ATOM 1579 O O . GLY A 1 205 ? -5.090 -2.828 9.230 1.00 85.12 205 GLY A O 1
ATOM 1580 N N . ALA A 1 206 ? -3.060 -3.603 8.656 1.00 89.50 206 ALA A N 1
ATOM 1581 C CA . ALA A 1 206 ? -2.879 -2.627 7.591 1.00 89.50 206 ALA A CA 1
ATOM 1582 C C . ALA A 1 206 ? -3.808 -2.892 6.402 1.00 89.50 206 ALA A C 1
ATOM 1584 O O . ALA A 1 206 ? -4.013 -4.042 5.991 1.00 89.50 206 ALA A O 1
ATOM 1585 N N . GLN A 1 207 ? -4.332 -1.820 5.808 1.00 88.94 207 GLN A N 1
ATOM 1586 C CA . GLN A 1 207 ? -4.943 -1.900 4.489 1.00 88.94 207 GLN A CA 1
ATOM 1587 C C . GLN A 1 207 ? -3.865 -2.269 3.471 1.00 88.94 207 GLN A C 1
ATOM 1589 O O . GLN A 1 207 ? -2.853 -1.581 3.355 1.00 88.94 207 GLN A O 1
ATOM 1594 N N . ARG A 1 208 ? -4.089 -3.360 2.738 1.00 92.19 208 ARG A N 1
ATOM 1595 C CA . ARG A 1 208 ? -3.143 -3.875 1.746 1.00 92.19 208 ARG A CA 1
ATOM 1596 C C . ARG A 1 208 ? -3.541 -3.399 0.360 1.00 92.19 208 ARG A C 1
ATOM 1598 O O . ARG A 1 208 ? -4.631 -3.735 -0.102 1.00 92.19 208 ARG A O 1
ATOM 1605 N N . ILE A 1 209 ? -2.673 -2.636 -0.293 1.00 93.88 209 ILE A N 1
ATOM 1606 C CA . ILE A 1 209 ? -2.934 -2.055 -1.611 1.00 93.88 209 ILE A CA 1
ATOM 1607 C C . ILE A 1 209 ? -1.833 -2.489 -2.575 1.00 93.88 209 ILE A C 1
ATOM 1609 O O . ILE A 1 209 ? -0.648 -2.351 -2.285 1.00 93.88 209 ILE A O 1
ATOM 1613 N N . PHE A 1 210 ? -2.244 -2.988 -3.737 1.00 97.00 210 PHE A N 1
ATOM 1614 C CA . PHE A 1 210 ? -1.364 -3.314 -4.853 1.00 97.00 210 PHE A CA 1
ATOM 1615 C C . PHE A 1 210 ? -1.667 -2.339 -5.986 1.00 97.00 210 PHE A C 1
ATOM 1617 O O . PHE A 1 210 ? -2.824 -2.207 -6.387 1.00 97.00 210 PHE A O 1
ATOM 1624 N N . ILE A 1 211 ? -0.642 -1.661 -6.495 1.00 97.88 211 ILE A N 1
ATOM 1625 C CA . ILE A 1 211 ? -0.765 -0.743 -7.629 1.00 97.88 211 ILE A CA 1
ATOM 1626 C C . ILE A 1 211 ? 0.041 -1.330 -8.781 1.00 97.88 211 ILE A C 1
ATOM 1628 O O . ILE A 1 211 ? 1.263 -1.228 -8.790 1.00 97.88 211 ILE A O 1
ATOM 1632 N N . LEU A 1 212 ? -0.652 -1.965 -9.727 1.00 97.12 212 LEU A N 1
ATOM 1633 C CA . LEU A 1 212 ? -0.060 -2.507 -10.947 1.00 97.12 212 LEU A CA 1
ATOM 1634 C C . LEU A 1 212 ? 0.045 -1.423 -12.023 1.00 97.12 212 LEU A C 1
ATOM 1636 O O . LEU A 1 212 ? -0.935 -0.730 -12.302 1.00 97.12 212 LEU A O 1
ATOM 1640 N N . ILE A 1 213 ? 1.225 -1.301 -12.627 1.00 97.44 213 ILE A N 1
ATOM 1641 C CA . ILE A 1 213 ? 1.533 -0.360 -13.705 1.00 97.44 213 ILE A CA 1
ATOM 1642 C C . ILE A 1 213 ? 2.209 -1.145 -14.832 1.00 97.44 213 ILE A C 1
ATOM 1644 O O . ILE A 1 213 ? 3.325 -1.616 -14.642 1.00 97.44 213 ILE A O 1
ATOM 1648 N N . THR A 1 214 ? 1.540 -1.258 -15.980 1.00 94.94 214 THR A N 1
ATOM 1649 C CA . THR A 1 214 ? 2.023 -1.936 -17.199 1.00 94.94 214 THR A CA 1
ATOM 1650 C C . THR A 1 214 ? 1.390 -1.310 -18.445 1.00 94.94 214 THR A C 1
ATOM 1652 O O . THR A 1 214 ? 0.328 -0.677 -18.347 1.00 94.94 214 THR A O 1
ATOM 1655 N N . ASP A 1 215 ? 2.030 -1.474 -19.605 1.00 93.25 215 ASP A N 1
ATOM 1656 C CA . ASP A 1 215 ? 1.470 -1.150 -20.923 1.00 93.25 215 ASP A CA 1
ATOM 1657 C C . ASP A 1 215 ? 1.047 -2.390 -21.739 1.00 93.25 215 ASP A C 1
ATOM 1659 O O . ASP A 1 215 ? 0.460 -2.254 -22.822 1.00 93.25 215 ASP A O 1
ATOM 1663 N N . ALA A 1 216 ? 1.265 -3.585 -21.188 1.00 89.50 216 ALA A N 1
ATOM 1664 C CA . ALA A 1 216 ? 1.022 -4.871 -21.817 1.00 89.50 216 ALA A CA 1
ATOM 1665 C C . ALA A 1 216 ? -0.235 -5.584 -21.269 1.00 89.50 216 ALA A C 1
ATOM 1667 O O . ALA A 1 216 ? -0.730 -5.292 -20.177 1.00 89.50 216 ALA A O 1
ATOM 1668 N N . PRO A 1 217 ? -0.834 -6.512 -22.040 1.00 86.88 217 PRO A N 1
ATOM 1669 C CA . PRO A 1 217 ? -1.847 -7.421 -21.523 1.00 86.88 217 PRO A CA 1
ATOM 1670 C C . PRO A 1 217 ? -1.220 -8.514 -20.652 1.00 86.88 217 PRO A C 1
ATOM 1672 O O . PRO A 1 217 ? -0.111 -8.968 -20.917 1.00 86.88 217 PRO A O 1
ATOM 1675 N N . VAL A 1 218 ? -2.010 -9.032 -19.712 1.00 84.56 218 VAL A N 1
ATOM 1676 C CA . VAL A 1 218 ? -1.594 -10.159 -18.874 1.00 84.56 218 VAL A CA 1
ATOM 1677 C C . VAL A 1 218 ? -1.441 -11.454 -19.665 1.00 84.56 218 VAL A C 1
ATOM 1679 O O . VAL A 1 218 ? -2.347 -11.874 -20.400 1.00 84.56 218 VAL A O 1
ATOM 1682 N N . ASP A 1 219 ? -0.301 -12.102 -19.473 1.00 77.75 219 ASP A N 1
ATOM 1683 C CA . ASP A 1 219 ? 0.001 -13.433 -19.963 1.00 77.75 219 ASP A CA 1
ATOM 1684 C C . ASP A 1 219 ? -0.854 -14.471 -19.225 1.00 77.75 219 ASP A C 1
ATOM 1686 O O . ASP A 1 219 ? -1.107 -14.398 -18.018 1.00 77.75 219 ASP A O 1
ATOM 1690 N N . GLN A 1 220 ? -1.377 -15.430 -19.979 1.00 61.38 220 GLN A N 1
ATOM 1691 C CA . GLN A 1 220 ? -2.156 -16.531 -19.422 1.00 61.38 220 GLN A CA 1
ATOM 1692 C C . GLN A 1 220 ? -1.190 -17.693 -19.175 1.00 61.38 220 GLN A C 1
ATOM 1694 O O . GLN A 1 220 ? -0.314 -17.934 -19.989 1.00 61.38 220 GLN A O 1
ATOM 1699 N N . VAL A 1 221 ? -1.388 -18.440 -18.086 1.00 54.50 221 VAL A N 1
ATOM 1700 C CA . VAL A 1 221 ? -0.510 -19.489 -17.502 1.00 54.50 221 VAL A CA 1
ATOM 1701 C C . VAL A 1 221 ? -0.161 -20.688 -18.436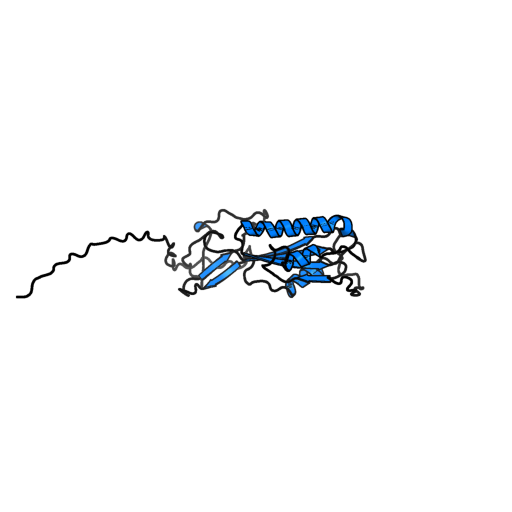 1.00 54.50 221 VAL A C 1
ATOM 1703 O O . VAL A 1 221 ? 0.286 -21.726 -17.966 1.00 54.50 221 VAL A O 1
ATOM 1706 N N . ASP A 1 222 ? -0.350 -20.594 -19.752 1.00 47.31 222 ASP A N 1
ATOM 1707 C CA . ASP A 1 222 ? -0.194 -21.682 -20.730 1.00 47.31 222 ASP A CA 1
ATOM 1708 C C . ASP A 1 222 ? 1.110 -21.633 -21.570 1.00 47.31 222 ASP A C 1
ATOM 1710 O O . ASP A 1 222 ? 1.235 -22.443 -22.492 1.00 47.31 222 ASP A O 1
ATOM 1714 N N . ASP A 1 223 ? 2.089 -20.752 -21.292 1.00 47.56 223 ASP A N 1
ATOM 1715 C CA . ASP A 1 223 ? 3.369 -20.720 -22.038 1.00 47.56 223 ASP A CA 1
ATOM 1716 C C . ASP A 1 223 ? 4.581 -21.186 -21.189 1.00 47.56 223 ASP A C 1
ATOM 1718 O O . ASP A 1 223 ? 5.111 -20.497 -20.322 1.00 47.56 223 ASP A O 1
ATOM 1722 N N . ASP A 1 224 ? 5.015 -22.425 -21.436 1.00 45.44 224 ASP A N 1
ATOM 1723 C CA . ASP A 1 224 ? 5.924 -23.258 -20.625 1.00 45.44 224 ASP A CA 1
ATOM 1724 C C . ASP A 1 224 ? 7.428 -22.839 -20.593 1.00 45.44 224 ASP A C 1
ATOM 1726 O O . ASP A 1 224 ? 8.291 -23.703 -20.420 1.00 45.44 224 ASP A O 1
ATOM 1730 N N . ASN A 1 225 ? 7.824 -21.567 -20.766 1.00 43.72 225 ASN A N 1
ATOM 1731 C CA . ASN A 1 225 ? 9.253 -21.223 -20.977 1.00 43.72 225 ASN A CA 1
ATOM 1732 C C . ASN A 1 225 ? 9.797 -19.989 -20.220 1.00 43.72 225 ASN A C 1
ATOM 1734 O O . ASN A 1 225 ? 10.261 -19.039 -20.849 1.00 43.72 225 ASN A O 1
ATOM 1738 N N . TYR A 1 226 ? 9.879 -20.027 -18.885 1.00 48.41 226 TYR A N 1
ATOM 1739 C CA . TYR A 1 226 ? 10.610 -18.995 -18.126 1.00 48.41 226 TYR A CA 1
ATOM 1740 C C . TYR A 1 226 ? 12.068 -19.410 -17.830 1.00 48.41 226 TYR A C 1
ATOM 1742 O O . TYR A 1 226 ? 12.333 -20.215 -16.934 1.00 48.41 226 TYR A O 1
ATOM 1750 N N . GLU A 1 227 ? 13.033 -18.844 -18.569 1.00 41.22 227 GLU A N 1
ATOM 1751 C CA . GLU A 1 227 ? 14.449 -18.792 -18.165 1.00 41.22 227 GLU A CA 1
ATOM 1752 C C . GLU A 1 227 ? 14.742 -17.457 -17.461 1.00 41.22 227 GLU A C 1
ATOM 1754 O O . GLU A 1 227 ? 14.472 -16.380 -17.986 1.00 41.22 227 GLU A O 1
ATOM 1759 N N . TYR A 1 228 ? 15.314 -17.530 -16.257 1.00 42.81 228 TYR A N 1
ATOM 1760 C CA . TYR A 1 228 ? 15.693 -16.367 -15.455 1.00 42.81 228 TYR A CA 1
ATOM 1761 C C . TYR A 1 228 ? 17.011 -15.759 -15.956 1.00 42.81 228 TYR A C 1
ATOM 1763 O O . TYR A 1 228 ? 18.085 -16.294 -15.667 1.00 42.81 228 TYR A O 1
ATOM 1771 N N . G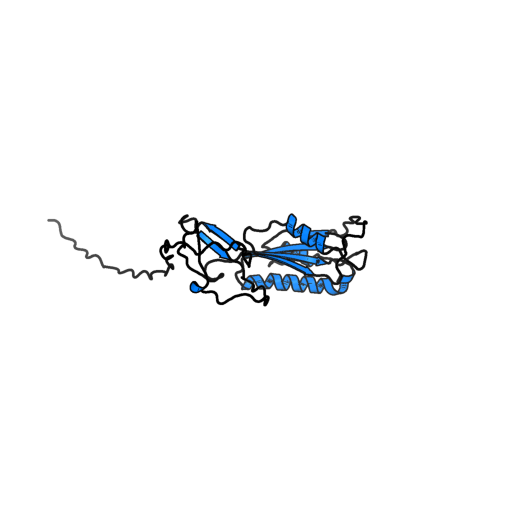LU A 1 229 ? 16.955 -14.606 -16.623 1.00 37.56 229 GLU A N 1
ATOM 1772 C CA . GLU A 1 229 ? 18.128 -13.751 -16.837 1.00 37.56 229 GLU A CA 1
ATOM 1773 C C . GLU A 1 229 ? 18.051 -12.503 -15.949 1.00 37.56 229 GLU A C 1
ATOM 1775 O O . GLU A 1 229 ? 17.231 -11.607 -16.132 1.00 37.56 229 GLU A O 1
ATOM 1780 N N . HIS A 1 230 ? 18.932 -12.446 -14.950 1.00 37.03 230 HIS A N 1
ATOM 1781 C CA . HIS A 1 230 ? 19.099 -11.288 -14.080 1.00 37.03 230 HIS A CA 1
ATOM 1782 C C . HIS A 1 230 ? 20.060 -10.297 -14.756 1.00 37.03 230 HIS A C 1
ATOM 1784 O O . HIS A 1 230 ? 21.274 -10.516 -14.760 1.00 37.03 230 HIS A O 1
ATOM 1790 N N . VAL A 1 231 ? 19.528 -9.230 -15.364 1.00 40.34 231 VAL A N 1
ATOM 1791 C CA . VAL A 1 231 ? 20.321 -8.222 -16.094 1.00 40.34 231 VAL A CA 1
ATOM 1792 C C . VAL A 1 231 ? 19.994 -6.807 -15.613 1.00 40.34 231 VAL A C 1
ATOM 1794 O O . VAL A 1 231 ? 19.439 -6.010 -16.358 1.00 40.34 231 VAL A O 1
ATOM 1797 N N . CYS A 1 232 ? 20.355 -6.469 -14.372 1.00 40.78 232 CYS A N 1
ATOM 1798 C CA . CYS A 1 232 ? 20.524 -5.068 -13.971 1.00 40.78 232 CYS A CA 1
ATOM 1799 C C . CYS A 1 232 ? 21.387 -4.939 -12.700 1.00 40.78 232 CYS A C 1
ATOM 1801 O O . CYS A 1 232 ? 20.908 -5.161 -11.597 1.00 40.78 232 CYS A O 1
ATOM 1803 N N . PRO A 1 233 ? 22.689 -4.614 -12.798 1.00 39.47 233 PRO A N 1
ATOM 1804 C CA . PRO A 1 233 ? 23.467 -4.277 -11.614 1.00 39.47 233 PRO A CA 1
ATOM 1805 C C . PRO A 1 233 ? 23.214 -2.814 -11.228 1.00 39.47 233 PRO A C 1
ATOM 1807 O O . PRO A 1 233 ? 23.591 -1.907 -11.970 1.00 39.47 233 PRO A O 1
ATOM 1810 N N . PHE A 1 234 ? 22.626 -2.581 -10.053 1.00 36.56 234 PHE A N 1
ATOM 1811 C CA . PHE A 1 234 ? 22.622 -1.262 -9.417 1.00 36.56 234 PHE A CA 1
ATOM 1812 C C . PHE A 1 234 ? 24.065 -0.829 -9.103 1.00 36.56 234 PHE A C 1
ATOM 1814 O O . PHE A 1 234 ? 24.818 -1.571 -8.464 1.00 36.56 234 PHE A O 1
ATOM 1821 N N . THR A 1 235 ? 24.456 0.366 -9.549 1.00 36.53 235 THR A N 1
ATOM 1822 C CA . THR A 1 235 ? 25.681 1.064 -9.113 1.00 36.53 235 THR A CA 1
ATOM 1823 C C . THR A 1 235 ? 25.334 2.373 -8.452 1.00 36.53 235 THR A C 1
ATOM 1825 O O . THR A 1 235 ? 24.488 3.080 -9.043 1.00 36.53 235 THR A O 1
#